Protein AF-A0A6B3GH39-F1 (afdb_monomer_lite)

Foldseek 3Di:
DLPPDDPCCQVPPQKFKDAADQDVVVVCSGQNPQQVVLPQCSPPQDPPPLPQWMWIAHPPDDDPPSGRIDIDRHDDADPVNVVVVVVVVVVVCVPPPPPPPPVPPDPDLVLVLLLVQCPPPQKDFPVSSLVSSCVVPVPPRVPDDLVNVQVSCPPLQQGWDDDPNGTMTGSVSSVVSVVPDPPPPDDPPDD

Radius of gyration: 31.34 Å; chains: 1; bounding box: 67×37×79 Å

Structure (mmCIF, N/CA/C/O backbone):
data_AF-A0A6B3GH39-F1
#
_entry.id   AF-A0A6B3GH39-F1
#
loop_
_atom_site.group_PDB
_atom_site.id
_atom_site.type_symbol
_atom_site.label_atom_id
_atom_site.label_alt_id
_atom_site.label_comp_id
_atom_site.label_asym_id
_atom_site.label_entity_id
_atom_site.label_seq_id
_atom_site.pdbx_PDB_ins_code
_atom_site.Cartn_x
_atom_site.Cartn_y
_atom_site.Cartn_z
_atom_site.occupancy
_atom_site.B_iso_or_equiv
_atom_site.auth_seq_id
_atom_site.auth_comp_id
_atom_site.auth_asym_id
_atom_site.auth_atom_id
_atom_site.pdbx_PDB_model_num
ATOM 1 N N . THR A 1 1 ? 1.572 16.999 -24.585 1.00 48.75 1 THR A N 1
ATOM 2 C CA . THR A 1 1 ? 0.803 17.522 -23.437 1.00 48.75 1 THR A CA 1
ATOM 3 C C . THR A 1 1 ? 1.377 16.931 -22.169 1.00 48.75 1 THR A C 1
ATOM 5 O O . THR A 1 1 ? 1.328 15.722 -21.988 1.00 48.75 1 THR A O 1
ATOM 8 N N . ASP A 1 2 ? 1.939 17.773 -21.303 1.00 51.12 2 ASP A N 1
ATOM 9 C CA . ASP A 1 2 ? 2.634 17.408 -20.051 1.00 51.12 2 ASP A CA 1
ATOM 10 C C . ASP A 1 2 ? 1.700 16.980 -18.902 1.00 51.12 2 ASP A C 1
ATOM 12 O O . ASP A 1 2 ? 1.990 17.214 -17.725 1.00 51.12 2 ASP A O 1
ATOM 16 N N . GLN A 1 3 ? 0.558 16.385 -19.258 1.00 58.72 3 GLN A N 1
ATOM 17 C CA . GLN A 1 3 ? -0.614 16.192 -18.396 1.00 58.72 3 GLN A CA 1
ATOM 18 C C . GLN A 1 3 ? -0.744 14.766 -17.832 1.00 58.72 3 GLN A C 1
ATOM 20 O O . GLN A 1 3 ? -1.533 14.553 -16.922 1.00 58.72 3 GLN A O 1
ATOM 25 N N . ASN A 1 4 ? 0.022 13.783 -18.322 1.00 66.62 4 ASN A N 1
ATOM 26 C CA . ASN A 1 4 ? -0.212 12.376 -17.951 1.00 66.62 4 ASN A CA 1
ATOM 27 C C . ASN A 1 4 ? 0.454 11.950 -16.631 1.00 66.62 4 ASN A C 1
ATOM 29 O O . ASN A 1 4 ? 0.053 10.950 -16.045 1.00 66.62 4 ASN A O 1
ATOM 33 N N . LEU A 1 5 ? 1.460 12.689 -16.152 1.00 74.44 5 LEU A N 1
ATOM 34 C CA . LEU A 1 5 ? 2.171 12.394 -14.905 1.00 74.44 5 LEU A CA 1
ATOM 35 C C . LEU A 1 5 ? 2.074 13.591 -13.945 1.00 74.44 5 LEU A C 1
ATOM 37 O O . LEU A 1 5 ? 2.605 14.664 -14.256 1.00 74.44 5 LEU A O 1
ATOM 41 N N . PRO A 1 6 ? 1.425 13.444 -12.771 1.00 81.56 6 PRO A N 1
ATOM 42 C CA . PRO A 1 6 ? 1.335 14.513 -11.782 1.00 81.56 6 PRO A CA 1
ATOM 43 C C . PRO A 1 6 ? 2.716 15.025 -11.364 1.00 81.56 6 PRO A C 1
ATOM 45 O O . PRO A 1 6 ? 3.675 14.259 -11.255 1.00 81.56 6 PRO A O 1
ATOM 48 N N . LYS A 1 7 ? 2.823 16.332 -11.091 1.00 78.81 7 LYS A N 1
ATOM 49 C CA . LYS A 1 7 ? 4.084 16.979 -10.682 1.00 78.81 7 LYS A CA 1
ATOM 50 C C . LYS A 1 7 ? 4.729 16.288 -9.472 1.00 78.81 7 LYS A C 1
ATOM 52 O O . LYS A 1 7 ? 5.920 16.009 -9.508 1.00 78.81 7 LYS A O 1
ATOM 57 N N . LEU A 1 8 ? 3.923 15.913 -8.475 1.00 79.00 8 LEU A N 1
ATOM 58 C CA . LEU A 1 8 ? 4.383 15.181 -7.288 1.00 79.00 8 LEU A CA 1
ATOM 59 C C . LEU A 1 8 ? 5.104 13.871 -7.635 1.00 79.00 8 LEU A C 1
ATOM 61 O O . LEU A 1 8 ? 6.134 13.564 -7.047 1.00 79.00 8 LEU A O 1
ATOM 65 N N . VAL A 1 9 ? 4.609 13.123 -8.624 1.00 79.88 9 VAL A N 1
ATOM 66 C CA . VAL A 1 9 ? 5.252 11.881 -9.076 1.00 79.88 9 VAL A CA 1
ATOM 67 C C . VAL A 1 9 ? 6.532 12.193 -9.857 1.00 79.88 9 VAL A C 1
ATOM 69 O O . VAL A 1 9 ? 7.554 11.546 -9.647 1.00 79.88 9 VAL A O 1
ATOM 72 N N . ARG A 1 10 ? 6.514 13.227 -10.710 1.00 75.12 10 ARG A N 1
ATOM 73 C CA . ARG A 1 10 ? 7.690 13.651 -11.495 1.00 75.12 10 ARG A CA 1
ATOM 74 C C . ARG A 1 10 ? 8.834 14.209 -10.658 1.00 75.12 10 ARG A C 1
ATOM 76 O O . ARG A 1 10 ? 9.972 14.153 -11.111 1.00 75.12 10 ARG A O 1
ATOM 83 N N . GLU A 1 11 ? 8.560 14.753 -9.481 1.00 77.56 11 GLU A N 1
ATOM 84 C CA . GLU A 1 11 ? 9.586 15.345 -8.615 1.00 77.56 11 GLU A CA 1
ATOM 85 C C . GLU A 1 11 ? 9.960 14.428 -7.443 1.00 77.56 11 GLU A C 1
ATOM 87 O O . GLU A 1 11 ? 11.120 14.410 -7.046 1.00 77.56 11 GLU A O 1
ATOM 92 N N . GLY A 1 12 ? 9.021 13.622 -6.932 1.00 78.56 12 GLY A N 1
ATOM 93 C CA . GLY A 1 12 ? 9.238 12.768 -5.759 1.00 78.56 12 GLY A CA 1
ATOM 94 C C . GLY A 1 12 ? 9.657 11.325 -6.054 1.00 78.56 12 GLY A C 1
ATOM 95 O O . GLY A 1 12 ? 10.231 10.667 -5.190 1.00 78.56 12 GLY A O 1
ATOM 96 N N . ALA A 1 13 ? 9.391 10.789 -7.252 1.00 83.81 13 ALA A N 1
ATOM 97 C CA . ALA A 1 13 ? 9.781 9.415 -7.568 1.00 83.81 13 ALA A CA 1
ATOM 98 C C . ALA A 1 13 ? 11.269 9.341 -7.949 1.00 83.81 13 ALA A C 1
ATOM 100 O O . ALA A 1 13 ? 11.666 9.823 -9.012 1.00 83.81 13 ALA A O 1
ATOM 101 N N . HIS A 1 14 ? 12.082 8.705 -7.102 1.00 84.06 14 HIS A N 1
ATOM 102 C CA . HIS A 1 14 ? 13.529 8.532 -7.316 1.00 84.06 14 HIS A CA 1
ATOM 103 C C . HIS A 1 14 ? 13.899 7.265 -8.102 1.00 84.06 14 HIS A C 1
ATOM 105 O O . HIS A 1 14 ? 14.997 7.168 -8.639 1.00 84.06 14 HIS A O 1
ATOM 111 N N . THR A 1 15 ? 12.985 6.295 -8.192 1.00 90.44 15 THR A N 1
ATOM 112 C CA . THR A 1 15 ? 13.137 5.104 -9.040 1.00 90.44 15 THR A CA 1
ATOM 113 C C . THR A 1 15 ? 12.154 5.191 -10.186 1.00 90.44 15 THR A C 1
ATOM 115 O O . THR A 1 15 ? 10.946 5.253 -9.962 1.00 90.44 15 THR A O 1
ATOM 118 N N . ARG A 1 16 ? 12.673 5.200 -11.412 1.00 92.00 16 ARG A N 1
ATOM 119 C CA . ARG A 1 16 ? 11.878 5.336 -12.628 1.00 92.00 16 ARG A CA 1
ATOM 120 C C . ARG A 1 16 ? 12.251 4.251 -13.609 1.00 92.00 16 ARG A C 1
ATOM 122 O O . ARG A 1 16 ? 13.419 3.908 -13.768 1.00 92.00 16 ARG A O 1
ATOM 129 N N . ALA A 1 17 ? 11.244 3.716 -14.270 1.00 94.31 17 ALA A N 1
ATOM 130 C CA . ALA A 1 17 ? 11.404 2.659 -15.241 1.00 94.31 17 ALA A CA 1
ATOM 131 C C . ALA A 1 17 ? 10.413 2.883 -16.375 1.00 94.31 17 ALA A C 1
ATOM 133 O O . ALA A 1 17 ? 9.282 3.311 -16.142 1.00 94.31 17 ALA A O 1
ATOM 134 N N . SER A 1 18 ? 10.834 2.601 -17.601 1.00 94.56 18 SER A N 1
ATOM 135 C CA . SER A 1 18 ? 9.967 2.732 -18.761 1.00 94.56 18 SER A CA 1
ATOM 136 C C . SER A 1 18 ? 10.200 1.612 -19.764 1.00 94.56 18 SER A C 1
ATOM 138 O O . SER A 1 18 ? 11.340 1.251 -20.056 1.00 94.56 18 SER A O 1
ATOM 140 N N . LEU A 1 19 ? 9.098 1.064 -20.272 1.00 95.00 19 LEU A N 1
ATOM 141 C CA . LEU A 1 19 ? 9.076 0.227 -21.470 1.00 95.00 19 LEU A CA 1
ATOM 142 C C . LEU A 1 19 ? 9.219 1.117 -22.720 1.00 95.00 19 LEU A C 1
ATOM 144 O O . LEU A 1 19 ? 9.485 2.313 -22.618 1.00 95.00 19 LEU A O 1
ATOM 148 N N . ALA A 1 20 ? 9.035 0.541 -23.908 1.00 95.19 20 ALA A N 1
ATOM 149 C CA . ALA A 1 20 ? 9.066 1.296 -25.156 1.00 95.19 20 ALA A CA 1
ATOM 150 C C . ALA A 1 20 ? 8.076 2.478 -25.140 1.00 95.19 20 ALA A C 1
ATOM 152 O O . ALA A 1 20 ? 6.887 2.303 -24.863 1.00 95.19 20 ALA A O 1
ATOM 153 N N . LEU A 1 21 ? 8.577 3.669 -25.469 1.00 93.50 21 LEU A N 1
ATOM 154 C CA . LEU A 1 21 ? 7.791 4.898 -25.608 1.00 93.50 21 LEU A CA 1
ATOM 155 C C . LEU A 1 21 ? 7.820 5.394 -27.056 1.00 93.50 21 LEU A C 1
ATOM 157 O O . LEU A 1 21 ? 8.679 5.006 -27.838 1.00 93.50 21 LEU A O 1
ATOM 161 N N . GLY A 1 22 ? 6.872 6.247 -27.437 1.00 91.56 22 GLY A N 1
ATOM 162 C CA . GLY A 1 22 ? 6.763 6.727 -28.817 1.00 91.56 22 GLY A CA 1
ATOM 163 C C . GLY A 1 22 ? 7.688 7.899 -29.142 1.00 91.56 22 GLY A C 1
ATOM 164 O O . GLY A 1 22 ? 8.061 8.080 -30.297 1.00 91.56 22 GLY A O 1
ATOM 165 N N . THR A 1 23 ? 8.047 8.721 -28.149 1.00 94.12 23 THR A N 1
ATOM 166 C CA . THR A 1 23 ? 8.826 9.952 -28.366 1.00 94.12 23 THR A CA 1
ATOM 167 C C . THR A 1 23 ? 9.811 10.240 -27.235 1.00 94.12 23 THR A C 1
ATOM 169 O O . THR A 1 23 ? 9.626 9.809 -26.096 1.00 94.12 23 THR A O 1
ATOM 172 N N . GLU A 1 24 ? 10.844 11.033 -27.527 1.00 93.94 24 GLU A N 1
ATOM 173 C CA . GLU A 1 24 ? 11.802 11.503 -26.516 1.00 93.94 24 GLU A CA 1
ATOM 174 C C . GLU A 1 24 ? 11.128 12.370 -25.438 1.00 93.94 24 GLU A C 1
ATOM 176 O O . GLU A 1 24 ? 11.451 12.265 -24.259 1.00 93.94 24 GLU A O 1
ATOM 181 N N . SER A 1 25 ? 10.120 13.170 -25.805 1.00 93.06 25 SER A N 1
ATOM 182 C CA . SER A 1 25 ? 9.334 13.947 -24.834 1.00 93.06 25 SER A CA 1
ATOM 183 C C . SER A 1 25 ? 8.649 13.040 -23.801 1.00 93.06 25 SER A C 1
ATOM 185 O O . SER A 1 25 ? 8.667 13.336 -22.606 1.00 93.06 25 SER A O 1
ATOM 187 N N . GLN A 1 26 ? 8.113 11.891 -24.229 1.00 92.12 26 GLN A N 1
ATOM 188 C CA . GLN A 1 26 ? 7.574 10.893 -23.304 1.00 92.12 26 GLN A CA 1
ATOM 189 C C . GLN A 1 26 ? 8.680 10.258 -22.449 1.00 92.12 26 GLN A C 1
ATOM 191 O O . GLN A 1 26 ? 8.466 10.031 -21.259 1.00 92.12 26 GLN A O 1
ATOM 196 N N . ALA A 1 27 ? 9.861 10.001 -23.023 1.00 93.38 27 ALA A N 1
ATOM 197 C CA . ALA A 1 27 ? 11.007 9.465 -22.287 1.00 93.38 27 ALA A CA 1
ATOM 198 C C . ALA A 1 27 ? 11.455 10.403 -21.158 1.00 93.38 27 ALA A C 1
ATOM 200 O O . ALA A 1 27 ? 11.625 9.958 -20.023 1.00 93.38 27 ALA A O 1
ATOM 201 N N . ARG A 1 28 ? 11.554 11.707 -21.439 1.00 92.12 28 ARG A N 1
ATOM 202 C CA . ARG A 1 28 ? 11.878 12.742 -20.444 1.00 92.12 28 ARG A CA 1
ATOM 203 C C . ARG A 1 28 ? 10.822 12.823 -19.353 1.00 92.12 28 ARG A C 1
ATOM 205 O O . ARG A 1 28 ? 11.157 12.903 -18.176 1.00 92.12 28 ARG A O 1
ATOM 212 N N . MET A 1 29 ? 9.547 12.704 -19.716 1.00 90.31 29 MET A N 1
ATOM 213 C CA . MET A 1 29 ? 8.461 12.665 -18.738 1.00 90.31 29 MET A CA 1
ATOM 214 C C . MET A 1 29 ? 8.540 11.440 -17.812 1.00 90.31 29 MET A C 1
ATOM 216 O O . MET A 1 29 ? 8.281 11.568 -16.617 1.00 90.31 29 MET A O 1
ATOM 220 N N . ALA A 1 30 ? 8.892 10.268 -18.350 1.00 91.44 30 ALA A N 1
ATOM 221 C CA . ALA A 1 30 ? 8.919 9.008 -17.608 1.00 91.44 30 ALA A CA 1
ATOM 222 C C . ALA A 1 30 ? 10.192 8.814 -16.768 1.00 91.44 30 ALA A C 1
ATOM 224 O O . ALA A 1 30 ? 10.105 8.342 -15.638 1.00 91.44 30 ALA A O 1
ATOM 225 N N . LEU A 1 31 ? 11.368 9.163 -17.302 1.00 91.06 31 LEU A N 1
ATOM 226 C CA . LEU A 1 31 ? 12.672 8.916 -16.668 1.00 91.06 31 LEU A CA 1
ATOM 227 C C . LEU A 1 31 ? 13.330 10.182 -16.098 1.00 91.06 31 LEU A C 1
ATOM 229 O O . LEU A 1 31 ? 14.191 10.080 -15.229 1.00 91.06 31 LEU A O 1
ATOM 233 N N . GLY A 1 32 ? 12.886 11.371 -16.508 1.00 89.94 32 GLY A N 1
ATOM 234 C CA . GLY A 1 32 ? 13.499 12.654 -16.158 1.00 89.94 32 GLY A CA 1
ATOM 235 C C . GLY A 1 32 ? 14.631 13.064 -17.103 1.00 89.94 32 GLY A C 1
ATOM 236 O O . GLY A 1 32 ? 15.293 12.220 -17.710 1.00 89.94 32 GLY A O 1
ATOM 237 N N . ASP A 1 33 ? 14.877 14.373 -17.190 1.00 90.38 33 ASP A N 1
ATOM 238 C CA . ASP A 1 33 ? 15.850 14.950 -18.128 1.00 90.38 33 ASP A CA 1
ATOM 239 C C . ASP A 1 33 ? 17.267 14.423 -17.914 1.00 90.38 33 ASP A C 1
ATOM 241 O O . ASP A 1 33 ? 17.883 13.946 -18.858 1.00 90.38 33 ASP A O 1
ATOM 245 N N . LYS A 1 34 ? 17.741 14.375 -16.662 1.00 88.88 34 LYS A N 1
ATOM 246 C CA . LYS A 1 34 ? 19.084 13.873 -16.323 1.00 88.88 34 LYS A CA 1
ATOM 247 C C . LYS A 1 34 ? 19.353 12.469 -16.880 1.00 88.88 34 LYS A C 1
ATOM 249 O O . LYS A 1 34 ? 20.465 12.186 -17.317 1.00 88.88 34 LYS A O 1
ATOM 254 N N . ALA A 1 35 ? 18.359 11.582 -16.835 1.00 90.56 35 ALA A N 1
ATOM 255 C CA . ALA A 1 35 ? 18.512 10.218 -17.330 1.00 90.56 35 ALA A CA 1
ATOM 256 C C . ALA A 1 35 ? 18.593 10.190 -18.861 1.00 90.56 35 ALA A C 1
ATOM 258 O O . ALA A 1 35 ? 19.457 9.512 -19.414 1.00 90.56 35 ALA A O 1
ATOM 259 N N . VAL A 1 36 ? 17.722 10.945 -19.538 1.00 92.94 36 VAL A N 1
ATOM 260 C CA . VAL A 1 36 ? 17.676 11.012 -21.007 1.00 92.94 36 VAL A CA 1
ATOM 261 C C . VAL A 1 36 ? 18.911 11.711 -21.571 1.00 92.94 36 VAL A C 1
ATOM 263 O O . VAL A 1 36 ? 19.538 11.184 -22.485 1.00 92.94 36 VAL A O 1
ATOM 266 N N . ASP A 1 37 ? 19.332 12.822 -20.967 1.00 92.31 37 ASP A N 1
ATOM 267 C CA . ASP A 1 37 ? 20.573 13.527 -21.316 1.00 92.31 37 ASP A CA 1
ATOM 268 C C . ASP A 1 37 ? 21.807 12.641 -21.086 1.00 92.31 37 ASP A C 1
ATOM 270 O O . ASP A 1 37 ? 22.793 12.722 -21.815 1.00 92.31 37 ASP A O 1
ATOM 274 N N . GLY A 1 38 ? 21.734 11.741 -20.101 1.00 90.00 38 GLY A N 1
ATOM 275 C CA . GLY A 1 38 ? 22.730 10.704 -19.841 1.00 90.00 38 GLY A CA 1
ATOM 276 C C . GLY A 1 38 ? 22.613 9.452 -20.722 1.00 90.00 38 GLY A C 1
ATOM 277 O O . GLY A 1 38 ? 23.290 8.461 -20.444 1.00 90.00 38 GLY A O 1
ATOM 278 N N . GLY A 1 39 ? 21.767 9.468 -21.759 1.00 91.12 39 GLY A N 1
ATOM 279 C CA . GLY A 1 39 ? 21.664 8.416 -22.776 1.00 91.12 39 GLY A CA 1
ATOM 280 C C . GLY A 1 39 ? 20.524 7.409 -22.592 1.00 91.12 39 GLY A C 1
ATOM 281 O O . GLY A 1 39 ? 20.451 6.435 -23.341 1.00 91.12 39 GLY A O 1
ATOM 282 N N . ALA A 1 40 ? 19.622 7.601 -21.625 1.00 93.94 40 ALA A N 1
ATOM 283 C CA . ALA A 1 40 ? 18.443 6.748 -21.485 1.00 93.94 40 ALA A CA 1
ATOM 284 C C . ALA A 1 40 ? 17.453 6.992 -22.637 1.00 93.94 40 ALA A C 1
ATOM 286 O O . ALA A 1 40 ? 16.865 8.066 -22.740 1.00 93.94 40 ALA A O 1
ATOM 287 N N . ALA A 1 41 ? 17.225 5.980 -23.477 1.00 95.00 41 ALA A N 1
ATOM 288 C CA . ALA A 1 41 ? 16.430 6.131 -24.698 1.00 95.00 41 ALA A CA 1
ATOM 289 C C . ALA A 1 41 ? 15.332 5.054 -24.846 1.00 95.00 41 ALA A C 1
ATOM 291 O O . ALA A 1 41 ? 15.364 4.259 -25.789 1.00 95.00 41 ALA A O 1
ATOM 292 N N . PRO A 1 42 ? 14.324 5.004 -23.948 1.00 95.00 42 PRO A N 1
ATOM 293 C CA . PRO A 1 42 ? 13.205 4.062 -24.071 1.00 95.00 42 PRO A CA 1
ATOM 294 C C . PRO A 1 42 ? 12.382 4.280 -25.351 1.00 95.00 42 PRO A C 1
ATOM 296 O O . PRO A 1 42 ? 11.728 3.359 -25.830 1.00 95.00 42 PRO A O 1
ATOM 299 N N . ASN A 1 43 ? 12.436 5.475 -25.945 1.00 95.44 43 ASN A N 1
ATOM 300 C CA . ASN A 1 43 ? 11.793 5.789 -27.220 1.00 95.44 43 ASN A CA 1
ATOM 301 C C . ASN A 1 43 ? 12.491 5.193 -28.453 1.00 95.44 43 ASN A C 1
ATOM 303 O O . ASN A 1 43 ? 11.956 5.280 -29.553 1.00 95.44 43 ASN A O 1
ATOM 307 N N . LEU A 1 44 ? 13.684 4.616 -28.285 1.00 95.38 44 LEU A N 1
ATOM 308 C CA . LEU A 1 44 ? 14.392 3.891 -29.343 1.00 95.38 44 LEU A CA 1
ATOM 309 C C . LEU A 1 44 ? 14.185 2.373 -29.256 1.00 95.38 44 LEU A C 1
ATOM 311 O O . LEU A 1 44 ? 14.617 1.645 -30.150 1.00 95.38 44 LEU A O 1
ATOM 315 N N . LEU A 1 45 ? 13.512 1.884 -28.208 1.00 95.75 45 LEU A N 1
ATOM 316 C CA . LEU A 1 45 ? 13.084 0.490 -28.138 1.00 95.75 45 LEU A CA 1
ATOM 317 C C . LEU A 1 45 ? 12.029 0.232 -29.212 1.00 95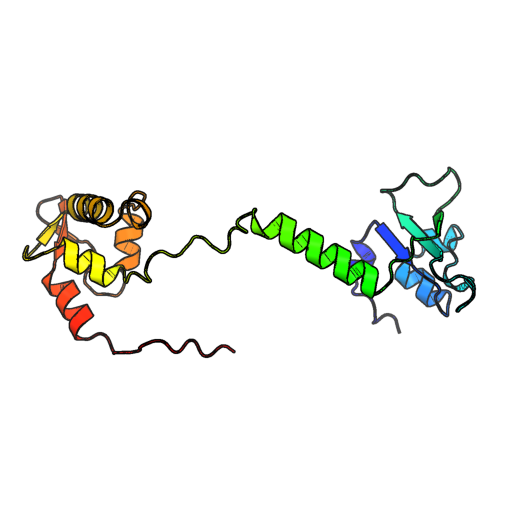.75 45 LEU A C 1
ATOM 319 O O . LEU A 1 45 ? 11.077 0.996 -29.362 1.00 95.75 45 LEU A O 1
ATOM 323 N N . ARG A 1 46 ? 12.175 -0.870 -29.945 1.00 93.44 46 ARG A N 1
ATOM 324 C CA . ARG A 1 46 ? 11.293 -1.216 -31.059 1.00 93.44 46 ARG A CA 1
ATOM 325 C C . ARG A 1 46 ? 10.009 -1.833 -30.510 1.00 93.44 46 ARG A C 1
ATOM 327 O O . ARG A 1 46 ? 10.062 -2.934 -29.940 1.00 93.44 46 ARG A O 1
ATOM 334 N N . PRO A 1 47 ? 8.843 -1.189 -30.705 1.00 87.44 47 PRO A N 1
ATOM 335 C CA . PRO A 1 47 ? 7.573 -1.752 -30.275 1.00 87.44 47 PRO A CA 1
ATOM 336 C C . PRO A 1 47 ? 7.364 -3.138 -30.889 1.00 87.44 47 PRO A C 1
ATOM 338 O O . PRO A 1 47 ? 7.583 -3.354 -32.078 1.00 87.44 47 PRO A O 1
ATOM 341 N N . GLY A 1 48 ? 6.974 -4.106 -30.064 1.00 84.81 48 GLY A N 1
ATOM 342 C CA . GLY A 1 48 ? 6.710 -5.476 -30.503 1.00 84.81 48 GLY A CA 1
ATOM 343 C C . GLY A 1 48 ? 7.932 -6.401 -30.588 1.00 84.81 48 GLY A C 1
ATOM 344 O O . GLY A 1 48 ? 7.756 -7.597 -30.363 1.00 84.81 48 GLY A O 1
ATOM 345 N N . LEU A 1 49 ? 9.140 -5.877 -30.834 1.00 91.81 49 LEU A N 1
ATOM 346 C CA . LEU A 1 49 ? 10.383 -6.667 -30.868 1.00 91.81 49 LEU A CA 1
ATOM 347 C C . LEU A 1 49 ? 11.092 -6.678 -29.515 1.00 91.81 49 LEU A C 1
ATOM 349 O O . LEU A 1 49 ? 11.476 -7.737 -29.028 1.00 91.81 49 LEU A O 1
ATOM 353 N N . ASP A 1 50 ? 11.200 -5.518 -28.873 1.00 93.19 50 ASP A N 1
ATOM 354 C CA . ASP A 1 50 ? 11.894 -5.373 -27.592 1.00 93.19 50 ASP A CA 1
ATOM 355 C C . ASP A 1 50 ? 10.912 -5.544 -26.410 1.00 93.19 50 ASP A C 1
ATOM 357 O O . ASP A 1 50 ? 10.942 -4.815 -25.418 1.00 93.19 50 ASP A O 1
ATOM 361 N N . LYS A 1 51 ? 9.986 -6.512 -26.523 1.00 90.75 51 LYS A N 1
ATOM 362 C CA . LYS A 1 51 ? 8.992 -6.819 -25.480 1.00 90.75 51 LYS A CA 1
ATOM 363 C C . LYS A 1 51 ? 9.683 -7.295 -24.202 1.00 90.75 51 LYS A C 1
ATOM 365 O O . LYS A 1 51 ? 10.521 -8.194 -24.235 1.00 90.75 51 LYS A O 1
ATOM 370 N N . GLY A 1 52 ? 9.281 -6.713 -23.074 1.00 92.88 52 GLY A N 1
ATOM 371 C CA . GLY A 1 52 ? 9.891 -6.985 -21.772 1.00 92.88 52 GLY A CA 1
ATOM 372 C C . GLY A 1 52 ? 11.231 -6.279 -21.555 1.00 92.88 52 GLY A C 1
ATOM 373 O O . GLY A 1 52 ? 11.859 -6.496 -20.528 1.00 92.88 52 GLY A O 1
ATOM 374 N N . THR A 1 53 ? 11.692 -5.430 -22.477 1.00 96.62 53 THR A N 1
ATOM 375 C CA . THR A 1 53 ? 12.874 -4.590 -22.247 1.00 96.62 53 THR A CA 1
ATOM 376 C C . THR A 1 53 ? 12.465 -3.284 -21.576 1.00 96.62 53 THR A C 1
ATOM 378 O O . THR A 1 53 ? 11.650 -2.536 -22.111 1.00 96.62 53 THR A O 1
ATOM 381 N N . VAL A 1 54 ? 13.052 -3.002 -20.416 1.00 95.94 54 VAL A N 1
ATOM 382 C CA . VAL A 1 54 ? 12.801 -1.810 -19.601 1.00 95.94 54 VAL A CA 1
ATOM 383 C C . VAL A 1 54 ? 14.091 -1.011 -19.458 1.00 95.94 54 VAL A C 1
ATOM 385 O O . VAL A 1 54 ? 15.146 -1.572 -19.169 1.00 95.94 54 VAL A O 1
ATOM 388 N N . VAL A 1 55 ? 14.002 0.309 -19.602 1.00 96.12 55 VAL A N 1
ATOM 389 C CA . VAL A 1 55 ? 15.069 1.243 -19.227 1.00 96.12 55 VAL A CA 1
ATOM 390 C C . VAL A 1 55 ? 14.782 1.761 -17.822 1.00 96.12 55 VAL A C 1
ATOM 392 O O . VAL A 1 55 ? 13.712 2.319 -17.582 1.00 96.12 55 VAL A O 1
ATOM 395 N N . VAL A 1 56 ? 15.717 1.565 -16.894 1.00 94.88 56 VAL A N 1
ATOM 396 C CA . VAL A 1 56 ? 15.584 1.919 -15.476 1.00 94.88 56 VAL A CA 1
ATOM 397 C C . VAL A 1 56 ? 16.597 2.997 -15.107 1.00 94.88 56 VAL A C 1
ATOM 399 O O . VAL A 1 56 ? 17.796 2.816 -15.302 1.00 94.88 56 VAL A O 1
ATOM 402 N N . ALA A 1 57 ? 16.117 4.094 -14.531 1.00 92.31 57 ALA A N 1
ATOM 403 C CA . ALA A 1 57 ? 16.915 5.159 -13.942 1.00 92.31 57 ALA A CA 1
ATOM 404 C C . ALA A 1 57 ? 16.555 5.263 -12.454 1.00 92.31 57 ALA A C 1
ATOM 406 O O . ALA A 1 57 ? 15.429 5.616 -12.095 1.00 92.31 57 ALA A O 1
ATOM 407 N N . SER A 1 58 ? 17.484 4.881 -11.582 1.00 87.31 58 SER A N 1
ATOM 408 C CA . SER A 1 58 ? 17.262 4.872 -10.137 1.00 87.31 58 SER A CA 1
ATOM 409 C C . SER A 1 58 ? 18.578 4.957 -9.379 1.00 87.31 58 SER A C 1
ATOM 411 O O . SER A 1 58 ? 19.528 4.251 -9.709 1.00 87.31 58 SER A O 1
ATOM 413 N N . ASP A 1 59 ? 18.591 5.763 -8.319 1.00 79.06 59 ASP A N 1
ATOM 414 C CA . ASP A 1 59 ? 19.700 5.817 -7.359 1.00 79.06 59 ASP A CA 1
ATOM 415 C C . ASP A 1 59 ? 19.711 4.594 -6.413 1.00 79.06 59 ASP A C 1
ATOM 417 O O . ASP A 1 59 ? 20.681 4.357 -5.698 1.00 79.06 59 ASP A O 1
ATOM 421 N N . GLY A 1 60 ? 18.632 3.798 -6.406 1.00 79.25 60 GLY A N 1
ATOM 422 C CA . GLY A 1 60 ? 18.475 2.589 -5.590 1.00 79.25 60 GLY A CA 1
ATOM 423 C C . GLY A 1 60 ? 19.000 1.307 -6.242 1.00 79.25 60 GLY A C 1
ATOM 424 O O . GLY A 1 60 ? 18.966 0.249 -5.615 1.00 79.25 60 GLY A O 1
ATOM 425 N N . ILE A 1 61 ? 19.483 1.373 -7.487 1.00 81.94 61 ILE A N 1
ATOM 426 C CA . ILE A 1 61 ? 20.105 0.241 -8.185 1.00 81.94 61 ILE A CA 1
ATOM 427 C C . ILE A 1 61 ? 21.553 0.567 -8.534 1.00 81.94 61 ILE A C 1
ATOM 429 O O . ILE A 1 61 ? 21.910 1.707 -8.819 1.00 81.94 61 ILE A O 1
ATOM 433 N N . LYS A 1 62 ? 22.409 -0.456 -8.542 1.00 84.81 62 LYS A N 1
ATOM 434 C CA . LYS A 1 62 ? 23.810 -0.288 -8.928 1.00 84.81 62 LYS A CA 1
ATOM 435 C C . LYS A 1 62 ? 23.908 -0.060 -10.438 1.00 84.81 62 LYS A C 1
ATOM 437 O O . LYS A 1 62 ? 23.901 -1.016 -11.211 1.00 84.81 62 LYS A O 1
ATOM 442 N N . ILE A 1 63 ? 24.026 1.200 -10.840 1.00 84.12 63 ILE A N 1
ATOM 443 C CA . ILE A 1 63 ? 24.308 1.590 -12.222 1.00 84.12 63 ILE A CA 1
ATOM 444 C C . ILE A 1 63 ? 25.836 1.622 -12.419 1.00 84.12 63 ILE A C 1
ATOM 446 O O . ILE A 1 63 ? 26.544 2.181 -11.574 1.00 84.12 63 ILE A O 1
ATOM 450 N N . PRO A 1 64 ? 26.383 1.000 -13.483 1.00 84.75 64 PRO A N 1
ATOM 451 C CA . PRO A 1 64 ? 27.802 1.107 -13.806 1.00 84.75 64 PRO A CA 1
ATOM 452 C C . PRO A 1 64 ? 28.259 2.567 -13.916 1.00 84.75 64 PRO A C 1
ATOM 454 O O . PRO A 1 64 ? 27.533 3.423 -14.421 1.00 84.75 64 PRO A O 1
ATOM 457 N N . ALA A 1 65 ? 29.481 2.852 -13.461 1.00 82.25 65 ALA A N 1
ATOM 458 C CA . ALA A 1 65 ? 30.031 4.202 -13.515 1.00 82.25 65 ALA A CA 1
ATOM 459 C C . ALA A 1 65 ? 30.018 4.748 -14.954 1.00 82.25 65 ALA A C 1
ATOM 461 O O . ALA A 1 65 ? 30.410 4.055 -15.893 1.00 82.25 65 ALA A O 1
ATOM 462 N N . GLY A 1 66 ? 29.561 5.991 -15.114 1.00 81.50 66 GLY A N 1
ATOM 463 C CA . GLY A 1 66 ? 29.429 6.644 -16.420 1.00 81.50 66 GLY A CA 1
ATOM 464 C C . GLY A 1 66 ? 28.113 6.368 -17.155 1.00 81.50 66 GLY A C 1
ATOM 465 O O . GLY A 1 66 ? 27.920 6.913 -18.235 1.00 81.50 66 GLY A O 1
ATOM 466 N N . GLN A 1 67 ? 27.198 5.574 -16.589 1.00 85.69 67 GLN A N 1
ATOM 467 C CA . GLN A 1 67 ? 25.846 5.387 -17.123 1.00 85.69 67 GLN A CA 1
ATOM 468 C C . GLN A 1 67 ? 24.811 6.102 -16.246 1.00 85.69 67 GLN A C 1
ATOM 470 O O . GLN A 1 67 ? 24.958 6.166 -15.027 1.00 85.69 67 GLN A O 1
ATOM 475 N N . ALA A 1 68 ? 23.752 6.630 -16.865 1.00 86.12 68 ALA A N 1
ATOM 476 C CA . ALA A 1 68 ? 22.634 7.266 -16.159 1.00 86.12 68 ALA A CA 1
ATOM 477 C C . ALA A 1 68 ? 21.404 6.352 -16.009 1.00 86.12 68 ALA A C 1
ATOM 479 O O . ALA A 1 68 ? 20.481 6.670 -15.260 1.00 86.12 68 ALA A O 1
ATOM 480 N N . ALA A 1 69 ? 21.384 5.223 -16.721 1.00 91.88 69 ALA A N 1
ATOM 481 C CA . ALA A 1 69 ? 20.307 4.243 -16.699 1.00 91.88 69 ALA A CA 1
ATOM 482 C C . ALA A 1 69 ? 20.829 2.846 -17.060 1.00 91.88 69 ALA A C 1
ATOM 484 O O . ALA A 1 69 ? 21.881 2.702 -17.683 1.00 91.88 69 ALA A O 1
ATOM 485 N N . LEU A 1 70 ? 20.059 1.822 -16.702 1.00 94.12 70 LEU A N 1
ATOM 486 C CA . LEU A 1 70 ? 20.300 0.423 -17.038 1.00 94.12 70 LEU A CA 1
ATOM 487 C C . LEU A 1 70 ? 19.184 -0.080 -17.961 1.00 94.12 70 LEU A C 1
ATOM 489 O O . LEU A 1 70 ? 18.009 0.164 -17.699 1.00 94.12 70 LEU A O 1
ATOM 493 N N . THR A 1 71 ? 19.534 -0.823 -19.010 1.00 93.94 71 THR A N 1
ATOM 494 C CA . THR A 1 71 ? 18.542 -1.545 -19.822 1.00 93.94 71 THR A CA 1
ATOM 495 C C . THR A 1 71 ? 18.459 -2.989 -19.345 1.00 93.94 71 THR A C 1
ATOM 497 O O . THR A 1 71 ? 19.462 -3.700 -19.338 1.00 93.94 71 THR A O 1
ATOM 500 N N . VAL A 1 72 ? 17.270 -3.420 -18.931 1.00 93.62 72 VAL A N 1
ATOM 501 C CA . VAL A 1 72 ? 17.023 -4.725 -18.307 1.00 93.62 72 VAL A CA 1
ATOM 502 C C . VAL A 1 72 ? 15.942 -5.467 -19.076 1.00 93.62 72 VAL A C 1
ATOM 504 O O . VAL A 1 72 ? 14.948 -4.874 -19.487 1.00 93.62 72 VAL A O 1
ATOM 507 N N . ARG A 1 73 ? 16.108 -6.782 -19.232 1.00 93.94 73 ARG A N 1
ATOM 508 C CA . ARG A 1 73 ? 15.044 -7.662 -19.718 1.00 93.94 73 ARG A CA 1
ATOM 509 C C . ARG A 1 73 ? 14.279 -8.242 -18.533 1.00 93.94 73 ARG A C 1
ATOM 511 O O . ARG A 1 73 ? 14.872 -8.884 -17.671 1.00 93.94 73 ARG A O 1
ATOM 518 N N . THR A 1 74 ? 12.977 -7.997 -18.479 1.00 94.06 74 THR A N 1
ATOM 519 C CA . THR A 1 74 ? 12.100 -8.489 -17.420 1.00 94.06 74 THR A CA 1
ATOM 520 C C . THR A 1 74 ? 11.744 -9.953 -17.634 1.00 94.06 74 THR A C 1
ATOM 522 O O . THR A 1 74 ? 11.815 -10.487 -18.744 1.00 94.06 74 THR A O 1
ATOM 525 N N . HIS A 1 75 ? 11.310 -10.594 -16.554 1.00 94.50 75 HIS A N 1
ATOM 526 C CA . HIS A 1 75 ? 10.666 -11.894 -16.638 1.00 94.50 75 HIS A CA 1
ATOM 527 C C . HIS A 1 75 ? 9.248 -11.716 -17.181 1.00 94.50 75 HIS A C 1
ATOM 529 O O . HIS A 1 75 ? 8.551 -10.762 -16.828 1.00 94.50 75 HIS A O 1
ATOM 535 N N . TYR A 1 76 ? 8.846 -12.620 -18.067 1.00 93.81 76 TYR A N 1
ATOM 536 C CA . TYR A 1 76 ? 7.469 -12.715 -18.521 1.00 93.81 76 TYR A CA 1
ATOM 537 C C . TYR A 1 76 ? 6.705 -13.639 -17.575 1.00 93.81 76 TYR A C 1
ATOM 539 O O . TYR A 1 76 ? 7.183 -14.727 -17.267 1.00 93.81 76 TYR A O 1
ATOM 547 N N . ILE A 1 77 ? 5.536 -13.190 -17.131 1.00 95.56 77 ILE A N 1
ATOM 548 C CA . ILE A 1 77 ? 4.579 -13.985 -16.363 1.00 95.56 77 ILE A CA 1
ATOM 549 C C . ILE A 1 77 ? 3.279 -13.934 -17.159 1.00 95.56 77 ILE A C 1
ATOM 551 O O . ILE A 1 77 ? 2.813 -12.840 -17.495 1.00 95.56 77 ILE A O 1
ATOM 555 N N . SER A 1 78 ? 2.738 -15.097 -17.524 1.00 97.00 78 SER A N 1
ATOM 556 C CA . SER A 1 78 ? 1.458 -15.164 -18.231 1.00 97.00 78 SER A CA 1
ATOM 557 C C . SER A 1 78 ? 0.291 -14.850 -17.289 1.00 97.00 78 SER A C 1
ATOM 559 O O . SER A 1 78 ? 0.451 -14.809 -16.070 1.00 97.00 78 SER A O 1
ATOM 561 N N . THR A 1 79 ? -0.900 -14.614 -17.841 1.00 96.69 79 THR A N 1
ATOM 562 C CA . THR A 1 79 ? -2.106 -14.405 -17.023 1.00 96.69 79 THR A CA 1
ATOM 563 C C . THR A 1 79 ? -2.435 -15.636 -16.178 1.00 96.69 79 THR A C 1
ATOM 565 O O . THR A 1 79 ? -2.798 -15.480 -15.014 1.00 96.69 79 THR A O 1
ATOM 568 N N . ASP A 1 80 ? -2.243 -16.834 -16.729 1.00 97.69 80 ASP A N 1
ATOM 569 C CA . ASP A 1 80 ? -2.513 -18.092 -16.031 1.00 97.69 80 ASP A CA 1
ATOM 570 C C . ASP A 1 80 ? -1.490 -18.327 -14.910 1.00 97.69 80 ASP A C 1
ATOM 572 O O . ASP A 1 80 ? -1.878 -18.589 -13.771 1.00 97.69 80 ASP A O 1
ATOM 576 N N . ASP A 1 81 ? -0.196 -18.110 -15.182 1.00 97.69 81 ASP A N 1
ATOM 577 C CA . ASP A 1 81 ? 0.853 -18.199 -14.153 1.00 97.69 81 ASP A CA 1
ATOM 578 C C . ASP A 1 81 ? 0.624 -17.162 -13.040 1.00 97.69 81 ASP A C 1
ATOM 580 O O . ASP A 1 81 ? 0.814 -17.443 -11.856 1.00 97.69 81 ASP A O 1
ATOM 584 N N . ALA A 1 82 ? 0.197 -15.946 -13.401 1.00 97.19 82 ALA A N 1
ATOM 585 C CA . ALA A 1 82 ? -0.126 -14.903 -12.433 1.00 97.19 82 ALA A CA 1
ATOM 586 C C . ALA A 1 82 ? -1.321 -15.297 -11.550 1.00 97.19 82 ALA A C 1
ATOM 588 O O . ALA A 1 82 ? -1.292 -15.032 -10.346 1.00 97.19 82 ALA A O 1
ATOM 589 N N . ALA A 1 83 ? -2.342 -15.947 -12.118 1.00 97.00 83 ALA A N 1
ATOM 590 C CA . ALA A 1 83 ? -3.480 -16.466 -11.366 1.00 97.00 83 ALA A CA 1
ATOM 591 C C . ALA A 1 83 ? -3.048 -17.577 -10.398 1.00 97.00 83 ALA A C 1
ATOM 593 O O . ALA A 1 83 ? -3.408 -17.532 -9.223 1.00 97.00 83 ALA A O 1
ATOM 594 N N . GLU A 1 84 ? -2.205 -18.515 -10.839 1.00 97.56 84 GLU A N 1
ATOM 595 C CA . GLU A 1 84 ? -1.665 -19.570 -9.975 1.00 97.56 84 GLU A CA 1
ATOM 596 C C . GLU A 1 84 ? -0.850 -18.989 -8.805 1.00 97.56 84 GLU A C 1
ATOM 598 O O . GLU A 1 84 ? -1.025 -19.383 -7.648 1.00 97.56 84 GLU A O 1
ATOM 603 N N . ILE A 1 85 ? 0.022 -18.012 -9.080 1.00 95.88 85 ILE A N 1
ATOM 604 C CA . ILE A 1 85 ? 0.805 -17.319 -8.047 1.00 95.88 85 ILE A CA 1
ATOM 605 C C . ILE A 1 85 ? -0.121 -16.596 -7.063 1.00 95.88 85 ILE A C 1
ATOM 607 O O . ILE A 1 85 ? 0.113 -16.656 -5.853 1.00 95.88 85 ILE A O 1
ATOM 611 N N . ALA A 1 86 ? -1.171 -15.934 -7.555 1.00 95.44 86 ALA A N 1
ATOM 612 C CA . ALA A 1 86 ? -2.133 -15.234 -6.713 1.00 95.44 86 ALA A CA 1
ATOM 613 C C . ALA A 1 86 ? -2.904 -16.197 -5.798 1.00 95.44 86 ALA A C 1
ATOM 615 O O . ALA A 1 86 ? -3.034 -15.913 -4.609 1.00 95.44 86 ALA A O 1
ATOM 616 N N . GLU A 1 87 ? -3.360 -17.345 -6.303 1.00 94.56 87 GLU A N 1
ATOM 617 C CA . GLU A 1 87 ? -4.049 -18.356 -5.489 1.00 94.56 87 GLU A CA 1
ATOM 618 C C . GLU A 1 87 ? -3.129 -18.960 -4.426 1.00 94.56 87 GLU A C 1
ATOM 620 O O . GLU A 1 87 ? -3.503 -19.055 -3.257 1.00 94.56 87 GLU A O 1
ATOM 625 N N . ARG A 1 88 ? -1.876 -19.266 -4.777 1.00 94.31 88 ARG A N 1
ATOM 626 C CA . ARG A 1 88 ? -0.874 -19.710 -3.796 1.00 94.31 88 ARG A CA 1
ATOM 627 C C . ARG A 1 88 ? -0.620 -18.654 -2.721 1.00 94.31 88 ARG A C 1
ATOM 629 O O . ARG A 1 88 ? -0.520 -18.992 -1.544 1.00 94.31 88 ARG A O 1
ATOM 636 N N . ALA A 1 89 ? -0.534 -17.381 -3.105 1.00 91.94 89 ALA A N 1
ATOM 637 C CA . ALA A 1 89 ? -0.365 -16.281 -2.159 1.00 91.94 89 ALA A CA 1
ATOM 638 C C . ALA A 1 89 ? -1.585 -16.123 -1.236 1.00 91.94 89 ALA A C 1
ATOM 640 O O . ALA A 1 89 ? -1.410 -15.898 -0.039 1.00 91.94 89 ALA A O 1
ATOM 641 N N . LYS A 1 90 ? -2.808 -16.282 -1.759 1.00 87.56 90 LYS A N 1
ATOM 642 C CA . LYS A 1 90 ? -4.040 -16.290 -0.955 1.00 87.56 90 LYS A CA 1
ATOM 643 C C . LYS A 1 90 ? -4.058 -17.453 0.029 1.00 87.56 90 LYS A C 1
ATOM 645 O O . LYS A 1 90 ? -4.291 -17.209 1.202 1.00 87.56 90 LYS A O 1
ATOM 650 N N . ALA A 1 91 ? -3.731 -18.668 -0.407 1.00 88.56 91 ALA A N 1
ATOM 651 C CA . ALA A 1 91 ? -3.679 -19.843 0.464 1.00 88.56 91 ALA A CA 1
ATOM 652 C C . ALA A 1 91 ? -2.656 -19.683 1.604 1.00 88.56 91 ALA A C 1
ATOM 654 O O . ALA A 1 91 ? -2.927 -20.051 2.741 1.00 88.56 91 ALA A O 1
ATOM 655 N N . LEU A 1 92 ? -1.4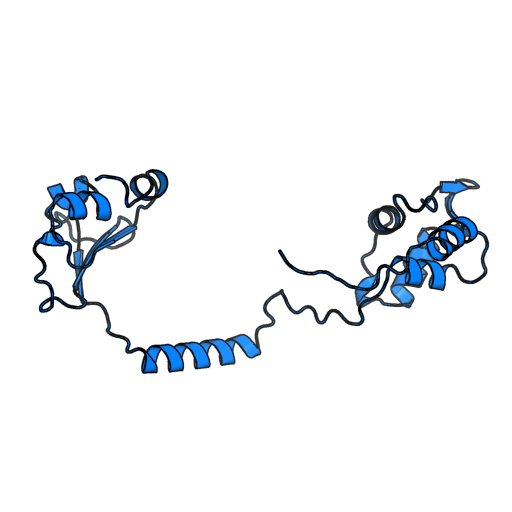96 -19.071 1.329 1.00 86.50 92 LEU A N 1
ATOM 656 C CA . LEU A 1 92 ? -0.516 -18.725 2.369 1.00 86.50 92 LEU A CA 1
ATOM 657 C C . LEU A 1 92 ? -1.026 -17.635 3.325 1.00 86.50 92 LEU A C 1
ATOM 659 O O . LEU A 1 92 ? -0.655 -17.620 4.497 1.00 86.50 92 LEU A O 1
ATOM 663 N N . ARG A 1 93 ? -1.867 -16.721 2.829 1.00 77.44 93 ARG A N 1
ATOM 664 C CA . ARG A 1 93 ? -2.506 -15.667 3.625 1.00 77.44 93 ARG A CA 1
ATOM 665 C C . ARG A 1 93 ? -3.712 -16.174 4.414 1.00 77.44 93 ARG A C 1
ATOM 667 O O . ARG A 1 93 ? -4.036 -15.557 5.413 1.00 77.44 93 ARG A O 1
ATOM 674 N N . ASP A 1 94 ? -4.329 -17.285 4.031 1.00 67.25 94 ASP A N 1
ATOM 675 C CA . ASP A 1 94 ? -5.507 -17.848 4.708 1.00 67.25 94 ASP A CA 1
ATOM 676 C C . ASP A 1 94 ? -5.199 -18.309 6.151 1.00 67.25 94 ASP A C 1
ATOM 678 O O . ASP A 1 94 ? -6.087 -18.399 6.990 1.00 67.25 94 ASP A O 1
ATOM 682 N N . GLY A 1 95 ? -3.915 -18.518 6.481 1.00 56.28 95 GLY A N 1
ATOM 683 C CA . GLY A 1 95 ? -3.426 -18.740 7.852 1.00 56.28 95 GLY A CA 1
ATOM 684 C C . GLY A 1 95 ? -2.860 -17.496 8.552 1.00 56.28 95 GLY A C 1
ATOM 685 O O . GLY A 1 95 ? -2.466 -17.565 9.714 1.00 56.28 95 GLY A O 1
ATOM 686 N N . VAL A 1 96 ? -2.787 -16.358 7.861 1.00 55.50 96 VAL A N 1
ATOM 687 C CA . VAL A 1 96 ? -2.418 -15.067 8.440 1.00 55.50 96 VAL A CA 1
ATOM 688 C C . VAL A 1 96 ? -3.709 -14.292 8.563 1.00 55.50 96 VAL A C 1
ATOM 690 O O . VAL A 1 96 ? -4.156 -13.698 7.585 1.00 55.50 96 VAL A O 1
ATOM 693 N N . THR A 1 97 ? -4.293 -14.278 9.765 1.00 51.44 97 THR A N 1
ATOM 694 C CA . THR A 1 97 ? -5.341 -13.325 10.126 1.00 51.44 97 THR A CA 1
ATOM 695 C C . THR A 1 97 ? -4.857 -11.946 9.725 1.00 51.44 97 THR A C 1
ATOM 697 O O . THR A 1 97 ? -4.082 -11.278 10.408 1.00 51.44 97 THR A O 1
ATOM 700 N N . THR A 1 98 ? -5.293 -11.508 8.556 1.00 47.38 98 THR A N 1
ATOM 701 C CA . THR A 1 98 ? -5.273 -10.108 8.215 1.00 47.38 98 THR A CA 1
ATOM 702 C C . THR A 1 98 ? -6.047 -9.459 9.336 1.00 47.38 98 THR A C 1
ATOM 704 O O . THR A 1 98 ? -7.150 -9.917 9.631 1.00 47.38 98 THR A O 1
ATOM 707 N N . LEU A 1 99 ? -5.458 -8.446 9.964 1.00 50.47 99 LEU A N 1
ATOM 708 C CA . LEU A 1 99 ? -5.978 -7.636 11.076 1.00 50.47 99 LEU A CA 1
ATOM 709 C C . LEU A 1 99 ? -7.388 -7.024 10.854 1.00 50.47 99 LEU A C 1
ATOM 711 O O . LEU A 1 99 ? -7.787 -6.101 11.552 1.00 50.47 99 LEU A O 1
ATOM 715 N N . HIS A 1 100 ? -8.158 -7.521 9.889 1.00 44.47 100 HIS A N 1
ATOM 716 C CA . HIS A 1 100 ? -9.530 -7.160 9.569 1.00 44.47 100 HIS A CA 1
ATOM 717 C C . HIS A 1 100 ? -10.559 -8.249 9.875 1.00 44.47 100 HIS A C 1
ATOM 719 O O . HIS A 1 100 ? -11.747 -7.984 9.740 1.00 44.47 100 HIS A O 1
ATOM 725 N N . ALA A 1 101 ? -10.134 -9.418 10.349 1.00 47.31 101 ALA A N 1
ATOM 726 C CA . ALA A 1 101 ? -11.022 -10.371 11.000 1.00 47.31 101 ALA A CA 1
ATOM 727 C C . ALA A 1 101 ? -10.483 -10.657 12.404 1.00 47.31 101 ALA A C 1
ATOM 729 O O . ALA A 1 101 ? -10.028 -11.752 12.714 1.00 47.31 101 ALA A O 1
ATOM 730 N N . VAL A 1 102 ? -10.535 -9.641 13.273 1.00 43.56 102 VAL A N 1
ATOM 731 C CA . VAL A 1 102 ? -11.003 -9.959 14.624 1.00 43.56 102 VAL A CA 1
ATOM 732 C C . VAL A 1 102 ? -12.360 -10.587 14.365 1.00 43.56 102 VAL A C 1
ATOM 734 O O . VAL A 1 102 ? -13.212 -9.930 13.763 1.00 43.56 102 VAL A O 1
ATOM 737 N N . ASP A 1 103 ? -12.497 -11.869 14.679 1.00 44.78 103 ASP A N 1
ATOM 738 C CA . ASP A 1 103 ? -13.801 -12.485 14.827 1.00 44.78 103 ASP A CA 1
ATOM 739 C C . ASP A 1 103 ? -14.567 -11.534 15.748 1.00 44.78 103 ASP A C 1
ATOM 741 O O . ASP A 1 103 ? -14.251 -11.420 16.935 1.00 44.78 103 ASP A O 1
ATOM 745 N N . ARG A 1 104 ? -15.429 -10.685 15.173 1.00 45.91 104 ARG A N 1
ATOM 746 C CA . ARG A 1 104 ? -16.309 -9.818 15.948 1.00 45.91 104 ARG A CA 1
ATOM 747 C C . ARG A 1 104 ? -17.315 -10.794 16.528 1.00 45.91 104 ARG A C 1
ATOM 749 O O . ARG A 1 104 ? -18.394 -10.963 15.968 1.00 45.91 104 ARG A O 1
ATOM 756 N N . GLY A 1 105 ? -16.899 -11.509 17.573 1.00 52.66 105 GLY A N 1
ATOM 757 C CA . GLY A 1 105 ? -17.787 -12.317 18.384 1.00 52.66 105 GLY A CA 1
ATOM 758 C C . GLY A 1 105 ? -18.976 -11.439 18.712 1.00 52.66 105 GLY A C 1
ATOM 759 O O . GLY A 1 105 ? -18.731 -10.311 19.112 1.00 52.66 105 GLY A O 1
ATOM 760 N N . GLU A 1 106 ? -20.179 -11.944 18.417 1.00 57.69 106 GLU A N 1
ATOM 761 C CA . GLU A 1 106 ? -21.508 -11.317 18.513 1.00 57.69 106 GLU A CA 1
ATOM 762 C C . GLU A 1 106 ? -21.535 -9.786 18.348 1.00 57.69 106 GLU A C 1
ATOM 764 O O . GLU A 1 106 ? -20.924 -9.052 19.109 1.00 57.69 106 GLU A O 1
ATOM 769 N N . GLU A 1 107 ? -22.316 -9.251 17.408 1.00 65.81 107 GLU A N 1
ATOM 770 C CA . GLU A 1 107 ? -22.571 -7.804 17.340 1.00 65.81 107 GLU A CA 1
ATOM 771 C C . GLU A 1 107 ? -23.258 -7.323 18.639 1.00 65.81 107 GLU A C 1
ATOM 773 O O . GLU A 1 107 ? -24.481 -7.293 18.755 1.00 65.81 107 GLU A O 1
ATOM 778 N N . ARG A 1 108 ? -22.453 -7.029 19.668 1.00 80.00 108 ARG A N 1
ATOM 779 C CA . ARG A 1 108 ? -22.901 -6.668 21.006 1.00 80.00 108 ARG A CA 1
ATOM 780 C C . ARG A 1 108 ? -23.206 -5.193 21.024 1.00 80.00 108 ARG A C 1
ATOM 782 O O . ARG A 1 108 ? -22.351 -4.372 20.694 1.00 80.00 108 ARG A O 1
ATOM 789 N N . ASP A 1 109 ? -24.411 -4.862 21.459 1.00 89.19 109 ASP A N 1
ATOM 790 C CA . ASP A 1 109 ? -24.804 -3.490 21.730 1.00 89.19 109 ASP A CA 1
ATOM 791 C C . ASP A 1 109 ? -24.272 -3.086 23.115 1.00 89.19 109 ASP A C 1
ATOM 793 O O . ASP A 1 109 ? -24.805 -3.533 24.138 1.00 89.19 109 ASP A O 1
ATOM 797 N N . PRO A 1 110 ? -23.245 -2.221 23.199 1.00 90.44 110 PRO A N 1
ATOM 798 C CA . PRO A 1 110 ? -22.626 -1.925 24.479 1.00 90.44 110 PRO A CA 1
ATOM 799 C C . PRO A 1 110 ? -23.554 -1.169 25.438 1.00 90.44 110 PRO A C 1
ATOM 801 O O . PRO A 1 110 ? -23.357 -1.239 26.650 1.00 90.44 110 PRO A O 1
ATOM 804 N N . LEU A 1 111 ? -24.583 -0.469 24.941 1.00 92.44 111 LEU A N 1
ATOM 805 C CA . LEU A 1 111 ? -25.582 0.170 25.801 1.00 92.44 111 LEU A CA 1
ATOM 806 C C . LEU A 1 111 ? -26.518 -0.863 26.434 1.00 92.44 111 LEU A C 1
ATOM 808 O O . LEU A 1 111 ? -26.875 -0.723 27.607 1.00 92.44 111 LEU A O 1
ATOM 812 N N . MET A 1 112 ? -26.879 -1.910 25.690 1.00 92.06 112 MET A N 1
ATOM 813 C CA . MET A 1 112 ? -27.668 -3.029 26.217 1.00 92.06 112 MET A CA 1
ATOM 814 C C . MET A 1 112 ? -26.873 -3.855 27.228 1.00 92.06 112 MET A C 1
ATOM 816 O O . MET A 1 112 ? -27.417 -4.250 28.261 1.00 92.06 112 MET A O 1
ATOM 820 N N . ASP A 1 113 ? -25.578 -4.049 26.997 1.00 94.31 113 ASP A N 1
ATOM 821 C CA . ASP A 1 113 ? -24.703 -4.750 27.939 1.00 94.31 113 ASP A CA 1
ATOM 822 C C . ASP A 1 113 ? -24.508 -3.939 29.226 1.00 94.31 113 ASP A C 1
ATOM 824 O O . A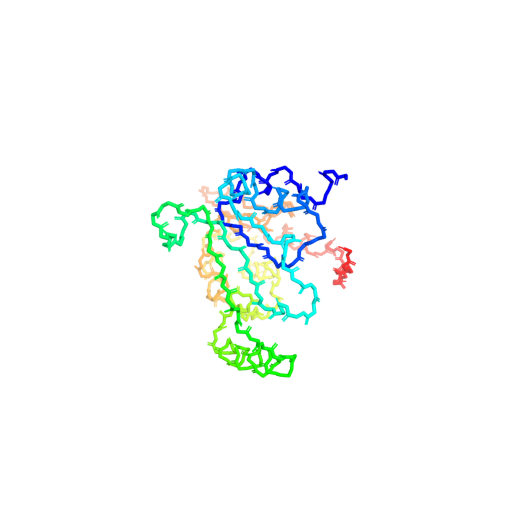SP A 1 113 ? -24.641 -4.486 30.325 1.00 94.31 113 ASP A O 1
ATOM 828 N N . VAL A 1 114 ? -24.315 -2.614 29.124 1.00 94.19 114 VAL A N 1
ATOM 829 C CA . VAL A 1 114 ? -24.316 -1.721 30.297 1.00 94.19 114 VAL A CA 1
ATOM 830 C C . VAL A 1 114 ? -25.640 -1.839 31.053 1.00 94.19 114 VAL A C 1
ATOM 832 O O . VAL A 1 114 ? -25.644 -1.985 32.274 1.00 94.19 114 VAL A O 1
ATOM 835 N N . MET A 1 115 ? -26.772 -1.823 30.350 1.00 94.12 115 MET A N 1
ATOM 836 C CA . MET A 1 115 ? -28.087 -1.974 30.968 1.00 94.12 115 MET A CA 1
ATOM 837 C C . MET A 1 115 ? -28.248 -3.327 31.679 1.00 94.12 115 MET A C 1
ATOM 839 O O . MET A 1 115 ? -28.762 -3.381 32.798 1.00 94.12 115 MET A O 1
ATOM 843 N N . THR A 1 116 ? -27.742 -4.400 31.074 1.00 94.25 116 THR A N 1
ATOM 844 C CA . THR A 1 116 ? -27.744 -5.753 31.639 1.00 94.25 116 THR A CA 1
ATOM 845 C C . THR A 1 116 ? -26.949 -5.808 32.943 1.00 94.25 116 THR A C 1
ATOM 847 O O . THR A 1 116 ? -27.451 -6.300 33.954 1.00 94.25 116 THR A O 1
ATOM 850 N N . VAL A 1 117 ? -25.738 -5.240 32.980 1.00 95.12 117 VAL A N 1
ATOM 851 C CA . VAL A 1 117 ? -24.893 -5.285 34.188 1.00 95.12 117 VAL A CA 1
ATOM 852 C C . VAL A 1 117 ? -25.356 -4.355 35.312 1.00 95.12 117 VAL A C 1
ATOM 854 O O . VAL A 1 117 ? -24.992 -4.569 36.477 1.00 95.12 117 VAL A O 1
ATOM 857 N N . LEU A 1 118 ? -26.157 -3.328 35.005 1.00 93.75 118 LEU A N 1
ATOM 858 C CA . LEU A 1 118 ? -26.816 -2.512 36.028 1.00 93.75 118 LEU A CA 1
ATOM 859 C C . LEU A 1 118 ? -27.847 -3.339 36.817 1.00 93.75 118 LEU A C 1
ATOM 861 O O . LEU A 1 118 ? -28.018 -3.104 38.018 1.00 93.75 118 LEU A O 1
ATOM 865 N N . GLY A 1 119 ? -28.472 -4.336 36.180 1.00 90.75 119 GLY A N 1
ATOM 866 C CA . GLY A 1 119 ? -29.498 -5.186 36.785 1.00 90.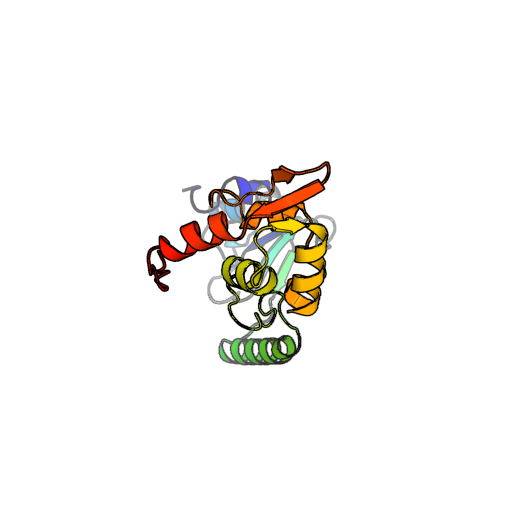75 119 GLY A CA 1
ATOM 867 C C . GLY A 1 119 ? -30.686 -4.359 37.277 1.00 90.75 119 GLY A C 1
ATOM 868 O O . GLY A 1 119 ? -31.137 -3.446 36.590 1.00 90.75 119 GLY A O 1
ATOM 869 N N . ASP A 1 120 ? -31.158 -4.631 38.494 1.00 89.44 120 ASP A N 1
ATOM 870 C CA . ASP A 1 120 ? -32.271 -3.897 39.123 1.00 89.44 120 ASP A CA 1
ATOM 871 C C . ASP A 1 120 ? -31.814 -2.753 40.040 1.00 89.44 120 ASP A C 1
ATOM 873 O O . ASP A 1 120 ? -32.627 -2.062 40.661 1.00 89.44 120 ASP A O 1
ATOM 877 N N . ALA A 1 121 ? -30.503 -2.524 40.152 1.00 88.38 121 ALA A N 1
ATOM 878 C CA . ALA A 1 121 ? -29.980 -1.474 41.010 1.00 88.38 121 ALA A CA 1
ATOM 879 C C . ALA A 1 121 ? -30.299 -0.090 40.425 1.00 88.38 121 ALA A C 1
ATOM 881 O O . ALA A 1 121 ? -30.011 0.207 39.266 1.00 88.38 121 ALA A O 1
ATOM 882 N N . SER A 1 122 ? -30.847 0.801 41.254 1.00 90.12 122 SER A N 1
ATOM 883 C CA . SER A 1 122 ? -31.178 2.168 40.828 1.00 90.12 122 SER A CA 1
ATOM 884 C C . SER A 1 122 ? -29.939 2.968 40.413 1.00 90.12 122 SER A C 1
ATOM 886 O O . SER A 1 122 ? -30.001 3.779 39.485 1.00 90.12 122 SER A O 1
ATOM 888 N N . ARG A 1 123 ? -28.810 2.734 41.096 1.00 92.44 123 ARG A N 1
ATOM 889 C CA . ARG A 1 123 ? -27.510 3.363 40.844 1.00 92.44 123 ARG A CA 1
ATOM 890 C C . ARG A 1 123 ? -26.389 2.358 41.074 1.00 92.44 123 ARG A C 1
ATOM 892 O O . ARG A 1 123 ? -26.389 1.669 42.092 1.00 92.44 123 ARG A O 1
ATOM 899 N N . VAL A 1 124 ? -25.410 2.328 40.175 1.00 94.25 124 VAL A N 1
ATOM 900 C CA . VAL A 1 124 ? -24.223 1.466 40.294 1.00 94.25 124 VAL A CA 1
ATOM 901 C C . VAL A 1 124 ? -22.969 2.304 40.097 1.00 94.25 124 VAL A C 1
ATOM 903 O O . VAL A 1 124 ? -22.949 3.220 39.276 1.00 94.25 124 VAL A O 1
ATOM 906 N N . LEU A 1 125 ? -21.926 2.013 40.874 1.00 96.31 125 LEU A N 1
ATOM 907 C CA . LEU A 1 125 ? -20.625 2.658 40.731 1.00 96.31 125 LEU A CA 1
ATOM 908 C C . LEU A 1 125 ? -20.011 2.306 39.376 1.00 96.31 125 LEU A C 1
ATOM 910 O O . LEU A 1 125 ? -20.032 1.146 38.973 1.00 96.31 125 LEU A O 1
ATOM 914 N N . THR A 1 126 ? -19.397 3.277 38.700 1.00 95.31 126 THR A N 1
ATOM 915 C CA . THR A 1 126 ? -18.758 3.036 37.393 1.00 95.31 126 THR A CA 1
ATOM 916 C C . THR A 1 126 ? -17.689 1.945 37.459 1.00 95.31 126 THR A C 1
ATOM 918 O O . THR A 1 126 ? -17.542 1.173 36.520 1.00 95.31 126 THR A O 1
ATOM 921 N N . THR A 1 127 ? -16.970 1.841 38.578 1.00 95.00 127 THR A N 1
A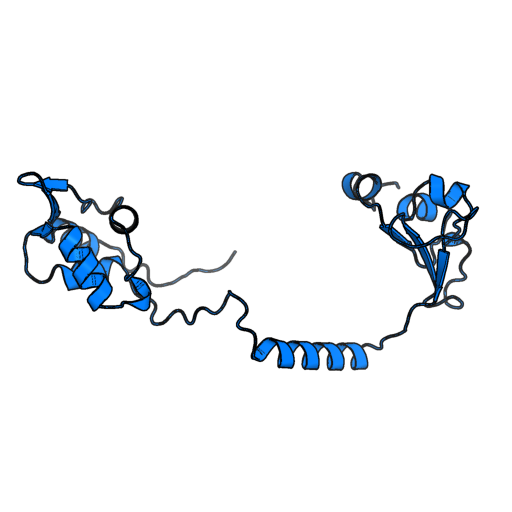TOM 922 C CA . THR A 1 127 ? -15.967 0.789 38.798 1.00 95.00 127 THR A CA 1
ATOM 923 C C . THR A 1 127 ? -16.598 -0.601 38.874 1.00 95.00 127 THR A C 1
ATOM 925 O O . THR A 1 127 ? -16.019 -1.560 38.375 1.00 95.00 127 THR A O 1
ATOM 928 N N . ASP A 1 128 ? -17.787 -0.720 39.465 1.00 95.44 128 ASP A N 1
ATOM 929 C CA . ASP A 1 128 ? -18.498 -1.998 39.541 1.00 95.44 128 ASP A CA 1
ATOM 930 C C . ASP A 1 128 ? -19.141 -2.355 38.198 1.00 95.44 128 ASP A C 1
ATOM 932 O O . ASP A 1 128 ? -19.155 -3.526 37.833 1.00 95.44 128 ASP A O 1
ATOM 936 N N . VAL A 1 129 ? -19.606 -1.360 37.432 1.00 95.69 129 VAL A N 1
ATOM 937 C CA . VAL A 1 129 ? -20.068 -1.558 36.048 1.00 95.69 129 VAL A CA 1
ATOM 938 C C . VAL A 1 129 ? -18.946 -2.138 35.188 1.00 95.69 129 VAL A C 1
ATOM 940 O O . VAL A 1 129 ? -19.157 -3.170 34.565 1.00 95.69 129 VAL A O 1
ATOM 943 N N . LEU A 1 130 ? -17.741 -1.555 35.218 1.00 96.38 130 LEU A N 1
ATOM 944 C CA . LEU A 1 130 ? -16.590 -2.070 34.461 1.00 96.38 130 LEU A CA 1
ATOM 945 C C . LEU A 1 130 ? -16.229 -3.508 34.854 1.00 96.38 130 LEU A C 1
ATOM 947 O O . LEU A 1 130 ? -16.048 -4.353 33.985 1.00 96.38 130 LEU A O 1
ATOM 951 N N . LYS A 1 131 ? -16.202 -3.821 36.157 1.00 96.00 131 LYS A N 1
ATOM 952 C CA . LYS A 1 131 ? -15.945 -5.193 36.630 1.00 96.00 131 LYS A CA 1
ATOM 953 C C . LYS A 1 131 ? -16.989 -6.190 36.133 1.00 96.00 131 LYS A C 1
ATOM 955 O O . LYS A 1 131 ? -16.645 -7.309 35.773 1.00 96.00 131 LYS A O 1
ATOM 960 N N . ARG A 1 132 ? -18.266 -5.802 36.140 1.00 96.25 132 ARG A N 1
ATOM 961 C CA . ARG A 1 132 ? -19.357 -6.660 35.664 1.00 96.25 132 ARG A CA 1
ATOM 962 C C . ARG A 1 132 ? -19.339 -6.818 34.146 1.00 96.25 132 ARG A C 1
ATOM 964 O O . ARG A 1 132 ? -19.639 -7.906 33.679 1.00 96.25 132 ARG A O 1
ATOM 971 N N . LEU A 1 133 ? -18.965 -5.779 33.398 1.00 95.50 133 LEU A N 1
ATOM 972 C CA . LEU A 1 133 ? -18.777 -5.862 31.947 1.00 95.50 133 LEU A CA 1
ATOM 973 C C . LEU A 1 133 ? -17.619 -6.799 31.596 1.00 95.50 133 LEU A C 1
ATOM 975 O O . LEU A 1 133 ? -17.803 -7.690 30.777 1.00 95.50 133 LEU A O 1
ATOM 979 N N . ALA A 1 134 ? -16.475 -6.678 32.274 1.00 93.75 134 ALA A N 1
ATOM 980 C CA . ALA A 1 134 ? -15.356 -7.604 32.096 1.00 93.75 134 ALA A CA 1
ATOM 981 C C . ALA A 1 134 ? -15.747 -9.056 32.430 1.00 93.75 134 ALA A C 1
ATOM 983 O O . ALA A 1 134 ? -15.325 -9.980 31.750 1.00 93.75 134 ALA A O 1
ATOM 984 N N . ALA A 1 135 ? -16.607 -9.268 33.434 1.00 93.50 135 ALA A N 1
ATOM 985 C CA . ALA A 1 135 ? -17.151 -10.594 33.734 1.00 93.50 135 ALA A CA 1
ATOM 986 C C . ALA A 1 135 ? -18.188 -11.088 32.702 1.00 93.50 135 ALA A C 1
ATOM 988 O O . ALA A 1 135 ? -18.369 -12.293 32.554 1.00 93.50 135 ALA A O 1
ATOM 989 N N . LEU A 1 136 ? -18.888 -10.177 32.016 1.00 91.88 136 LEU A N 1
ATOM 990 C CA . LEU A 1 136 ? -19.862 -10.489 30.965 1.00 91.88 136 LEU A CA 1
ATOM 991 C C . LEU A 1 136 ? -19.176 -10.862 29.639 1.00 91.88 136 LEU A C 1
ATOM 993 O O . LEU A 1 136 ? -19.679 -11.709 28.900 1.00 91.88 136 LEU A O 1
ATOM 997 N N . SER A 1 137 ? -18.062 -10.204 29.321 1.00 89.19 137 SER A N 1
ATOM 998 C CA . SER A 1 137 ? -17.164 -10.553 28.220 1.00 89.19 137 SER A CA 1
ATOM 999 C C . SER A 1 137 ? -15.792 -9.945 28.477 1.00 89.19 137 SER A C 1
ATOM 1001 O O . SER A 1 137 ? -15.599 -8.733 28.337 1.00 89.19 137 SER A O 1
ATOM 1003 N N . GLU A 1 138 ? -14.838 -10.793 28.851 1.00 88.56 138 GLU A N 1
ATOM 1004 C CA . GLU A 1 138 ? -13.458 -10.371 29.088 1.00 88.56 138 GLU A CA 1
ATOM 1005 C C . GLU A 1 138 ? -12.811 -9.893 27.783 1.00 88.56 138 GLU A C 1
ATOM 1007 O O . GLU A 1 138 ? -12.196 -8.829 27.760 1.00 88.56 138 GLU A O 1
ATOM 1012 N N . ASP A 1 139 ? -13.069 -10.592 26.675 1.00 85.94 139 ASP A N 1
ATOM 1013 C CA . ASP A 1 139 ? -12.535 -10.256 25.352 1.00 85.94 139 ASP A CA 1
ATOM 1014 C C . ASP A 1 139 ? -13.013 -8.884 24.845 1.00 85.94 139 ASP A C 1
ATOM 1016 O O . ASP A 1 139 ? -12.290 -8.189 24.132 1.00 85.94 139 ASP A O 1
ATOM 1020 N N . THR A 1 140 ? -14.237 -8.473 25.197 1.00 88.06 140 THR A N 1
ATOM 1021 C CA . THR A 1 140 ? -14.827 -7.206 24.725 1.00 88.06 140 THR A CA 1
ATOM 1022 C C . THR A 1 140 ? -14.572 -6.043 25.682 1.00 88.06 140 THR A C 1
ATOM 1024 O O . THR A 1 140 ? -14.343 -4.915 25.240 1.00 88.06 140 THR A O 1
ATOM 1027 N N . TYR A 1 141 ? -14.646 -6.295 26.991 1.00 92.56 141 TYR A N 1
ATOM 1028 C CA . TYR A 1 141 ? -14.703 -5.250 28.016 1.00 92.56 141 TYR A CA 1
ATOM 1029 C C . TYR A 1 141 ? -13.562 -5.306 29.036 1.00 92.56 141 TYR A C 1
ATOM 1031 O O . TYR A 1 141 ? -13.491 -4.426 29.893 1.00 92.56 141 TYR A O 1
ATOM 1039 N N . GLY A 1 142 ? -12.671 -6.299 28.972 1.00 89.94 142 GLY A N 1
ATOM 1040 C CA . GLY A 1 142 ? -11.578 -6.471 29.936 1.00 89.94 142 GLY A CA 1
ATOM 1041 C C . GLY A 1 142 ? -10.662 -5.248 30.042 1.00 89.94 142 GLY A C 1
ATOM 1042 O O . GLY A 1 142 ? -10.286 -4.852 31.145 1.00 89.94 142 GLY A O 1
ATOM 1043 N N . ASP A 1 143 ? -10.400 -4.590 28.911 1.00 92.12 143 ASP A N 1
ATOM 1044 C CA . ASP A 1 143 ? -9.534 -3.407 28.824 1.00 92.12 143 ASP A CA 1
ATOM 1045 C C . ASP A 1 143 ? -10.284 -2.070 28.952 1.00 92.12 143 ASP A C 1
ATOM 1047 O O . ASP A 1 143 ? -9.688 -0.995 28.827 1.00 92.12 143 ASP A O 1
ATOM 1051 N N . TRP A 1 144 ? -11.600 -2.094 29.187 1.00 94.25 144 TRP A N 1
ATOM 1052 C CA . TRP A 1 144 ? -12.383 -0.865 29.233 1.00 94.25 144 TRP A CA 1
ATOM 1053 C C . TRP A 1 144 ? -12.017 0.017 30.419 1.00 94.25 144 TRP A C 1
ATOM 1055 O O . TRP A 1 144 ? -12.046 -0.378 31.587 1.00 94.25 144 TRP A O 1
ATOM 1065 N N . SER A 1 145 ? -11.775 1.287 30.112 1.00 94.25 145 SER A N 1
ATOM 1066 C CA . SER A 1 145 ? -11.550 2.322 31.106 1.00 94.25 145 SER A CA 1
ATOM 1067 C C . SER A 1 145 ? -12.830 3.107 31.414 1.00 94.25 145 SER A C 1
ATOM 1069 O O . SER A 1 145 ? -13.848 3.040 30.720 1.00 94.25 145 SER A O 1
ATOM 1071 N N . HIS A 1 146 ? -12.769 3.958 32.442 1.00 91.81 146 HIS A N 1
ATOM 1072 C CA . HIS A 1 146 ? -13.832 4.931 32.710 1.00 91.81 146 HIS A CA 1
ATOM 1073 C C . HIS A 1 146 ? -14.084 5.892 31.536 1.00 91.81 146 HIS A C 1
ATOM 1075 O O . HIS A 1 146 ? -15.186 6.430 31.427 1.00 91.81 146 HIS A O 1
ATOM 1081 N N . LEU A 1 147 ? -13.082 6.125 30.679 1.00 92.69 147 LEU A N 1
ATOM 1082 C CA . LEU A 1 147 ? -13.233 6.961 29.492 1.00 92.69 147 LEU A CA 1
ATOM 1083 C C . LEU A 1 147 ? -14.089 6.262 28.434 1.00 92.69 147 LEU A C 1
ATOM 1085 O O . LEU A 1 147 ? -14.950 6.907 27.844 1.00 92.69 147 LEU A O 1
ATOM 1089 N N . ASP A 1 148 ? -13.897 4.960 28.237 1.00 92.38 148 ASP A N 1
ATOM 1090 C CA . ASP A 1 148 ? -14.655 4.168 27.262 1.00 92.38 148 ASP A CA 1
ATOM 1091 C C . ASP A 1 148 ? -16.117 4.045 27.688 1.00 92.38 148 ASP A C 1
ATOM 1093 O O . ASP A 1 148 ? -17.022 4.350 26.912 1.00 92.38 148 ASP A O 1
ATOM 1097 N N . LEU A 1 149 ? -16.349 3.771 28.975 1.00 92.94 149 LEU A N 1
ATOM 1098 C CA . LEU A 1 149 ? -17.692 3.783 29.553 1.00 92.94 149 LEU A CA 1
ATOM 1099 C C . LEU A 1 149 ? -18.375 5.151 29.409 1.00 92.94 149 LEU A C 1
ATOM 1101 O O . LEU A 1 149 ? -19.564 5.225 29.109 1.00 92.94 149 LEU A O 1
ATOM 1105 N N . LYS A 1 150 ? -17.637 6.251 29.609 1.00 91.88 150 LYS A N 1
ATOM 1106 C CA . LYS A 1 150 ? -18.186 7.595 29.406 1.00 91.88 150 LYS A CA 1
ATOM 1107 C C . LYS A 1 150 ? -18.537 7.841 27.938 1.00 91.88 150 LYS A C 1
ATOM 1109 O O . LYS A 1 150 ? -19.600 8.390 27.692 1.00 91.88 150 LYS A O 1
ATOM 1114 N N . ARG A 1 151 ? -17.674 7.453 26.993 1.00 91.94 151 ARG A N 1
ATOM 1115 C CA . ARG A 1 151 ? -17.906 7.633 25.548 1.00 91.94 151 ARG A CA 1
ATOM 1116 C C . ARG A 1 151 ? -19.185 6.947 25.086 1.00 91.94 151 ARG A C 1
ATOM 1118 O O . ARG A 1 151 ? -19.935 7.538 24.327 1.00 91.94 151 ARG A O 1
ATOM 1125 N N . VAL A 1 152 ? -19.434 5.731 25.562 1.00 92.69 152 VAL A N 1
ATOM 1126 C CA . VAL A 1 152 ? -20.634 4.960 25.203 1.00 92.69 152 VAL A CA 1
ATOM 1127 C C . VAL A 1 152 ? -21.904 5.619 25.735 1.00 92.69 152 VAL A C 1
ATOM 1129 O O . VAL A 1 152 ? -22.926 5.614 25.065 1.00 92.69 152 VAL A O 1
ATOM 1132 N N . LEU A 1 153 ? -21.839 6.210 26.928 1.00 92.25 153 LEU A N 1
ATOM 1133 C CA . LEU A 1 153 ? -22.984 6.862 27.565 1.00 92.25 153 LEU A CA 1
ATOM 1134 C C . LEU A 1 153 ? -23.178 8.323 27.139 1.00 92.25 153 LEU A C 1
ATOM 1136 O O . LEU A 1 153 ? -24.185 8.926 27.514 1.00 92.25 153 LEU A O 1
ATOM 1140 N N . ASP A 1 154 ? -22.240 8.905 26.397 1.00 92.12 154 ASP A N 1
ATOM 1141 C CA . ASP A 1 154 ? -22.281 10.313 26.008 1.00 92.12 154 ASP A CA 1
ATOM 1142 C C . ASP A 1 154 ? -23.457 10.583 25.060 1.00 92.12 154 ASP A C 1
ATOM 1144 O O . ASP A 1 154 ? -23.670 9.859 24.089 1.00 92.12 154 ASP A O 1
ATOM 1148 N N . GLY A 1 155 ? -24.263 11.602 25.359 1.00 85.44 155 GLY A N 1
ATOM 1149 C CA . GLY A 1 155 ? -25.441 11.947 24.559 1.00 85.44 155 GLY A CA 1
ATOM 1150 C C . GLY A 1 155 ? -26.677 11.088 24.847 1.00 85.44 155 GLY A C 1
ATOM 1151 O O . GLY A 1 155 ? -27.750 11.365 24.311 1.00 85.44 155 GLY A O 1
ATOM 1152 N N . THR A 1 156 ? -26.574 10.093 25.734 1.00 87.94 156 THR A N 1
ATOM 1153 C CA . THR A 1 156 ? -27.735 9.306 26.188 1.00 87.94 156 THR A CA 1
ATOM 1154 C C . THR A 1 156 ? -28.508 9.997 27.316 1.00 87.94 156 THR A C 1
ATOM 1156 O O . THR A 1 156 ? -29.627 9.596 27.641 1.00 87.94 156 THR A O 1
ATOM 1159 N N . GLY A 1 157 ? -27.919 11.013 27.962 1.00 87.50 157 GLY A N 1
ATOM 1160 C CA . GLY A 1 157 ? -28.439 11.595 29.201 1.00 87.50 157 GLY A CA 1
ATOM 1161 C C . GLY A 1 157 ? -28.223 10.705 30.434 1.00 87.50 157 GLY A C 1
ATOM 1162 O O . GLY A 1 157 ? -28.629 11.067 31.543 1.00 87.50 157 GLY A O 1
ATOM 1163 N N . ALA A 1 158 ? -27.604 9.531 30.262 1.00 91.81 158 ALA A N 1
ATOM 1164 C CA . ALA A 1 158 ? -27.221 8.599 31.317 1.00 91.81 158 ALA A CA 1
ATOM 1165 C C . ALA A 1 158 ? -25.717 8.666 31.634 1.00 91.81 158 ALA A C 1
ATOM 1167 O O . ALA A 1 158 ? -25.146 7.694 32.137 1.00 91.81 158 ALA A O 1
ATOM 1168 N N . GLU A 1 159 ? -25.075 9.808 31.371 1.00 91.94 159 GLU A N 1
ATOM 1169 C CA . GLU A 1 159 ? -23.650 9.989 31.618 1.00 91.94 159 GLU A CA 1
ATOM 1170 C C . GLU A 1 159 ? -23.314 9.775 33.106 1.00 91.94 159 GLU A C 1
ATOM 1172 O O . GLU A 1 159 ? -24.104 10.138 33.995 1.00 91.94 159 GLU A O 1
ATOM 1177 N N . PRO A 1 160 ? -22.123 9.225 33.413 1.00 93.06 160 PRO A N 1
ATOM 1178 C CA . PRO A 1 160 ? -21.677 9.080 34.787 1.00 93.06 160 PRO A CA 1
ATOM 1179 C C . PRO A 1 160 ? -21.685 10.417 35.527 1.00 93.06 160 PRO A C 1
ATOM 1181 O O . PRO A 1 160 ? -21.111 11.404 35.063 1.00 93.06 160 PRO A O 1
ATOM 1184 N N . TYR A 1 161 ? -22.267 10.436 36.722 1.00 91.88 161 TYR A N 1
ATOM 1185 C CA . TYR A 1 161 ? -22.328 11.630 37.561 1.00 91.88 161 TYR A CA 1
ATOM 1186 C C . TYR A 1 161 ? -21.865 11.331 38.984 1.00 91.88 161 TYR A C 1
ATOM 1188 O O . TYR A 1 161 ? -21.815 10.181 39.426 1.00 91.88 161 TYR A O 1
ATOM 1196 N N . LYS A 1 162 ? -21.498 12.385 39.713 1.00 93.62 162 LYS A N 1
ATOM 1197 C CA . LYS A 1 162 ? -21.007 12.263 41.085 1.00 93.62 162 LYS A CA 1
ATOM 1198 C C . LYS A 1 162 ? -22.178 12.151 42.065 1.00 93.62 162 LYS A C 1
ATOM 1200 O O . LYS A 1 162 ? -23.027 13.035 42.112 1.00 93.62 162 LYS A O 1
ATOM 1205 N N . SER A 1 163 ? -22.186 11.096 42.874 1.00 91.38 163 SER A N 1
ATOM 1206 C CA . SER A 1 163 ? -23.091 10.891 44.011 1.00 91.38 163 SER A CA 1
ATOM 1207 C C . SER A 1 163 ? -22.272 10.426 45.203 1.00 91.38 163 SER A C 1
ATOM 1209 O O . SER A 1 163 ? -21.462 9.512 45.069 1.00 91.38 163 SER A O 1
ATOM 1211 N N . ASP A 1 164 ? -22.451 11.057 46.363 1.00 87.06 164 ASP A N 1
ATOM 1212 C CA . ASP A 1 164 ? -21.806 10.625 47.616 1.00 87.06 164 ASP A CA 1
ATOM 1213 C C . ASP A 1 164 ? -20.275 10.471 47.487 1.00 87.06 164 ASP A C 1
ATOM 1215 O O . ASP A 1 164 ? -19.650 9.549 48.006 1.00 87.06 164 ASP A O 1
ATOM 1219 N N . GLY A 1 165 ? -19.660 11.375 46.716 1.00 89.88 165 GLY A N 1
ATOM 1220 C CA . GLY A 1 165 ? -18.217 11.393 46.469 1.00 89.88 165 GLY A CA 1
ATOM 1221 C C . GLY A 1 165 ? -17.717 10.410 45.405 1.00 89.88 165 GLY A C 1
ATOM 1222 O O . GLY A 1 165 ? -16.543 10.488 45.048 1.00 89.88 165 GLY A O 1
ATOM 1223 N N . ARG A 1 166 ? -18.573 9.544 44.852 1.00 92.38 166 ARG A N 1
ATOM 1224 C CA . ARG A 1 166 ? -18.202 8.517 43.866 1.00 92.38 166 ARG A CA 1
ATOM 1225 C C . ARG A 1 166 ? -18.958 8.689 42.547 1.00 92.38 166 ARG A C 1
ATOM 1227 O O . ARG A 1 166 ? -20.018 9.305 42.504 1.00 92.38 166 ARG A O 1
ATOM 1234 N N . MET A 1 167 ? -18.400 8.163 41.458 1.00 96.06 167 MET A N 1
ATOM 1235 C CA . MET A 1 167 ? -19.043 8.203 40.140 1.00 96.06 167 MET A CA 1
ATOM 1236 C C . MET A 1 167 ? -20.025 7.041 39.997 1.00 96.06 167 MET A C 1
ATOM 1238 O O . MET A 1 167 ? -19.649 5.885 40.197 1.00 96.06 167 MET A O 1
ATOM 1242 N N . VAL A 1 168 ? -21.269 7.350 39.641 1.00 95.62 168 VAL A N 1
ATOM 1243 C CA . VAL A 1 168 ? -22.355 6.378 39.473 1.00 95.62 168 VAL A CA 1
ATOM 1244 C C . VAL A 1 168 ? -23.062 6.558 38.135 1.00 95.62 168 VAL A C 1
ATOM 1246 O O . VAL A 1 168 ? -23.046 7.642 37.552 1.00 95.62 168 VAL A O 1
ATOM 1249 N N . ILE A 1 169 ? -23.725 5.496 37.686 1.00 95.00 169 ILE A N 1
ATOM 1250 C CA . ILE A 1 169 ? -24.663 5.497 36.561 1.00 95.00 169 ILE A CA 1
ATOM 1251 C C . ILE A 1 169 ? -26.055 5.195 37.113 1.00 95.00 169 ILE A C 1
ATOM 1253 O O . ILE A 1 169 ? -26.219 4.275 37.918 1.00 95.00 169 ILE A O 1
ATOM 1257 N N . ALA A 1 170 ? -27.051 5.984 36.706 1.00 93.44 170 ALA A N 1
ATOM 1258 C CA . ALA A 1 170 ? -28.445 5.779 37.088 1.00 93.44 170 ALA A CA 1
ATOM 1259 C C . ALA A 1 170 ? -29.172 4.959 36.020 1.00 93.44 170 ALA A C 1
ATOM 1261 O O . ALA A 1 170 ? -29.352 5.428 34.894 1.00 93.44 170 ALA A O 1
ATOM 1262 N N . ARG A 1 171 ? -29.653 3.772 36.404 1.00 92.25 171 ARG A N 1
ATOM 1263 C CA . ARG A 1 171 ? -30.353 2.838 35.509 1.00 92.25 171 ARG A CA 1
ATOM 1264 C C . ARG A 1 171 ? -31.541 3.479 34.807 1.00 92.25 171 ARG A C 1
ATOM 1266 O O . ARG A 1 171 ? -31.711 3.309 33.610 1.00 92.25 171 ARG A O 1
ATOM 1273 N N . GLU A 1 172 ? -32.335 4.251 35.539 1.00 92.25 172 GLU A N 1
ATOM 1274 C CA . GLU A 1 172 ? -33.547 4.889 35.014 1.00 92.25 172 GLU A CA 1
ATOM 1275 C C . GLU A 1 172 ? -33.269 5.823 33.824 1.00 92.25 172 GLU A C 1
ATOM 1277 O O . GLU A 1 172 ? -34.070 5.910 32.896 1.00 92.25 172 GLU A O 1
ATOM 1282 N N . ARG A 1 173 ? -32.117 6.506 33.818 1.00 91.56 173 ARG A N 1
ATOM 1283 C CA . ARG A 1 173 ? -31.743 7.397 32.710 1.00 91.56 173 ARG A CA 1
ATOM 1284 C C . ARG A 1 173 ? -31.427 6.599 31.449 1.00 91.56 173 ARG A C 1
ATOM 1286 O O . ARG A 1 173 ? -31.912 6.946 30.378 1.00 91.56 173 ARG A O 1
ATOM 1293 N N . LEU A 1 174 ? -30.676 5.508 31.603 1.00 92.56 174 LEU A N 1
ATOM 1294 C CA . LEU A 1 174 ? -30.326 4.626 30.494 1.00 92.56 174 LEU A CA 1
ATOM 1295 C C . LEU A 1 174 ? -31.552 3.866 29.973 1.00 92.56 174 LEU A C 1
ATOM 1297 O O . LEU A 1 174 ? -31.759 3.801 28.768 1.00 92.56 174 LEU A O 1
ATOM 1301 N N . PHE A 1 175 ? -32.410 3.370 30.869 1.00 92.19 175 PHE A N 1
ATOM 1302 C CA . PHE A 1 175 ? -33.672 2.726 30.503 1.00 92.19 175 PHE A CA 1
ATOM 1303 C C . PHE A 1 175 ? -34.549 3.649 29.659 1.00 92.19 175 PHE A C 1
ATOM 1305 O O . PHE A 1 175 ? -35.041 3.244 28.612 1.00 92.19 175 PHE A O 1
ATOM 1312 N N . ARG A 1 176 ? -34.708 4.909 30.082 1.00 90.19 176 ARG A N 1
ATOM 1313 C CA . ARG A 1 176 ? -35.480 5.897 29.327 1.00 90.19 176 ARG A CA 1
ATOM 1314 C C . ARG A 1 176 ? -34.879 6.166 27.953 1.00 90.19 176 ARG A C 1
ATOM 1316 O O . ARG A 1 176 ? -35.635 6.333 27.005 1.00 90.19 176 ARG A O 1
ATOM 1323 N N . HIS A 1 177 ? -33.555 6.231 27.841 1.00 91.38 177 HIS A N 1
ATOM 1324 C CA . HIS A 1 177 ? -32.900 6.385 26.546 1.00 91.38 177 HIS A CA 1
ATOM 1325 C C . HIS A 1 177 ? -33.194 5.188 25.633 1.00 91.38 177 HIS A C 1
ATOM 1327 O O . HIS A 1 177 ? -33.688 5.376 24.527 1.00 91.38 177 HIS A O 1
ATOM 1333 N N . LEU A 1 178 ? -32.982 3.966 26.130 1.00 90.38 178 LEU A N 1
ATOM 1334 C CA . LEU A 1 178 ? -33.224 2.735 25.374 1.00 90.38 178 LEU A CA 1
ATOM 1335 C C . LEU A 1 178 ? -34.696 2.575 24.967 1.00 90.38 178 LEU A C 1
ATOM 1337 O O . LEU A 1 178 ? -34.971 2.191 23.840 1.00 90.38 178 LEU A O 1
ATOM 1341 N N . ALA A 1 179 ? -35.641 2.936 25.837 1.00 88.69 179 ALA A N 1
ATOM 1342 C CA . ALA A 1 179 ? -37.073 2.875 25.538 1.00 88.69 179 ALA A CA 1
ATOM 1343 C C . ALA A 1 179 ? -37.533 3.889 24.471 1.00 88.69 179 ALA A C 1
ATOM 1345 O O . ALA A 1 179 ? -38.585 3.700 23.872 1.00 88.69 179 ALA A O 1
ATOM 1346 N N . ASN A 1 180 ? -36.774 4.970 24.255 1.00 83.75 180 ASN A N 1
ATOM 1347 C CA . ASN A 1 180 ? -37.065 5.997 23.247 1.00 83.75 180 ASN A CA 1
ATOM 1348 C C . ASN A 1 180 ? -36.157 5.891 22.014 1.00 83.75 180 ASN A C 1
ATOM 1350 O O . ASN A 1 180 ? -36.202 6.764 21.145 1.00 83.75 180 ASN A O 1
ATOM 1354 N N . ARG A 1 181 ? -35.302 4.866 21.947 1.00 80.81 181 ARG A N 1
ATOM 1355 C CA . ARG A 1 181 ? -34.425 4.650 20.803 1.00 80.81 181 ARG A CA 1
ATOM 1356 C C . ARG A 1 181 ? -35.288 4.228 19.605 1.00 80.81 181 ARG A C 1
ATOM 1358 O O . ARG A 1 181 ? -36.077 3.297 19.754 1.00 80.81 181 ARG A O 1
ATOM 1365 N N . PRO A 1 182 ? -35.185 4.899 18.443 1.00 65.69 182 PRO A N 1
ATOM 1366 C CA . PRO A 1 182 ? -35.852 4.424 17.239 1.00 65.69 182 PRO A CA 1
ATOM 1367 C C . PRO A 1 182 ? -35.295 3.044 16.870 1.00 65.69 182 PRO A C 1
ATOM 1369 O O . PRO A 1 182 ? -34.082 2.830 16.956 1.00 65.69 182 PRO A O 1
ATOM 1372 N N . ASP A 1 183 ? -36.172 2.129 16.456 1.00 57.09 183 ASP A N 1
ATOM 1373 C CA . ASP A 1 183 ? -35.811 0.848 15.833 1.00 57.09 183 ASP A CA 1
ATOM 1374 C C . ASP A 1 183 ? -35.204 1.097 14.437 1.00 57.09 183 ASP A C 1
ATOM 1376 O O . ASP A 1 183 ? -35.700 0.613 13.422 1.00 57.09 183 ASP A O 1
ATOM 1380 N N . ASP A 1 184 ? -34.118 1.864 14.352 1.00 46.81 184 ASP A N 1
ATOM 1381 C CA . ASP A 1 184 ? -33.305 1.930 13.140 1.00 46.81 184 ASP A CA 1
ATOM 1382 C C . ASP A 1 184 ? -32.386 0.708 13.134 1.00 46.81 184 ASP A C 1
ATOM 1384 O O . ASP A 1 184 ? -31.177 0.757 13.376 1.00 46.81 184 ASP A O 1
ATOM 1388 N N . GLY A 1 185 ? -33.021 -0.436 12.890 1.00 41.19 185 GLY A N 1
ATOM 1389 C CA . GLY A 1 185 ? -32.351 -1.639 12.455 1.00 41.19 185 GLY A CA 1
ATOM 1390 C C . GLY A 1 185 ? -31.644 -1.366 11.133 1.00 41.19 185 GLY A C 1
ATOM 1391 O O . GLY A 1 185 ? -32.280 -1.073 10.128 1.00 41.19 185 GLY A O 1
ATOM 1392 N N . SER A 1 186 ? -30.318 -1.482 11.162 1.00 48.16 186 SER A N 1
ATOM 1393 C CA . SER A 1 186 ? -29.482 -1.976 10.067 1.00 48.16 186 SER A CA 1
ATOM 1394 C C . SER A 1 186 ? -29.921 -1.582 8.647 1.00 48.16 186 SER A C 1
ATOM 1396 O O . SER A 1 186 ? -30.552 -2.349 7.922 1.00 48.16 186 SER A O 1
ATOM 1398 N N . ALA A 1 187 ? -29.505 -0.394 8.214 1.00 33.00 187 ALA A N 1
ATOM 1399 C CA . ALA A 1 187 ? -29.348 -0.088 6.798 1.00 33.00 187 ALA A CA 1
ATOM 1400 C C . ALA A 1 187 ? -28.141 0.837 6.604 1.00 33.00 187 ALA A C 1
ATOM 1402 O O . ALA A 1 187 ? -28.269 2.015 6.282 1.00 33.00 187 ALA A O 1
ATOM 1403 N N . SER A 1 188 ? -26.935 0.282 6.764 1.00 35.59 188 SER A N 1
ATOM 1404 C CA . SER A 1 188 ? -25.793 0.782 5.997 1.00 35.59 188 SER A CA 1
ATOM 1405 C C . SER A 1 188 ? -26.024 0.376 4.539 1.00 35.59 188 SER A C 1
ATOM 1407 O O . SER A 1 188 ? -25.551 -0.655 4.069 1.00 35.59 188 SER A O 1
ATOM 1409 N N . ALA A 1 189 ? -26.842 1.159 3.837 1.00 35.50 189 ALA A N 1
ATOM 1410 C CA . ALA A 1 189 ? -26.737 1.253 2.396 1.0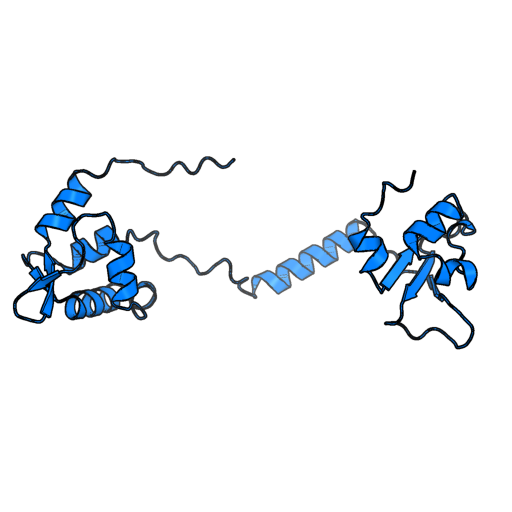0 35.50 189 ALA A CA 1
ATOM 1411 C C . ALA A 1 189 ? -25.480 2.083 2.123 1.00 35.50 189 ALA A C 1
ATOM 1413 O O . ALA A 1 189 ? -25.386 3.241 2.525 1.00 35.50 189 ALA A O 1
ATOM 1414 N N . ALA A 1 190 ? -24.491 1.421 1.535 1.00 37.34 190 ALA A N 1
ATOM 1415 C CA . ALA A 1 190 ? -23.274 2.032 1.048 1.00 37.34 190 ALA A CA 1
ATOM 1416 C C . ALA A 1 190 ? -23.594 3.117 0.010 1.00 37.34 190 ALA A C 1
ATOM 1418 O O . ALA A 1 190 ? -24.392 2.886 -0.901 1.00 37.34 190 ALA A O 1
ATOM 1419 N N . GLU A 1 191 ? -22.906 4.247 0.128 1.00 31.73 191 GLU A N 1
ATOM 1420 C CA . GLU A 1 191 ? -22.546 5.107 -0.998 1.00 31.73 191 GLU A CA 1
ATOM 1421 C C . GLU A 1 191 ? -21.027 5.307 -0.979 1.00 31.73 191 GLU A C 1
ATOM 1423 O O . GLU A 1 191 ? -20.466 5.450 0.136 1.00 31.73 191 GLU A O 1
#

pLDDT: mean 84.88, std 15.81, range [31.73, 97.69]

Secondary structure (DSSP, 8-state):
-TTSS-HHHHHH--EEEE---S-HHHHHHHH-HHHHHTT--GGGS-TTTSTTEEEEEETTS-PPTT-S-EEEEPPP--HHHHHHHHHHHHHHHTTS--TT-----S---HHHHHHHHHTT-SEEEHHHHHHHHHHH-HHHHTT--HHHHHHHHTTTT---EEETTEEEEEHHHHHHHHHT-----------

Sequence (191 aa):
TDQNLPKLVREGAHTRASLALGTESQARMALGDKAVDGGAAPNLLRPGLDKGTVVVASDGIKIPAGQAALTVRTHYISTDDAAEIAERAKALRDGVTTLHAVDRGEERDPLMDVMTVLGDASRVLTTDVLKRLAALSEDTYGDWSHLDLKRVLDGTGAEPYKSDGRMVIARERLFRHLANRPDDGSASAAE